Protein AF-A0A498P1T2-F1 (afdb_monomer)

Organism: Labeo rohita (NCBI:txid84645)

InterPro domains:
  IPR007110 Immunoglobulin-like domain [PS50835] (34-98)
  IPR007110 Immunoglobulin-like domain [PS50835] (116-177)
  IPR013783 Immunoglobulin-like fold [G3DSA:2.60.40.10] (21-100)
  IPR013783 Immunoglobulin-like fold [G3DSA:2.60.40.10] (109-180)
  IPR036179 Immunoglobulin-like domain superfamily [SSF48726] (33-168)

Nearest PDB structures (foldseek):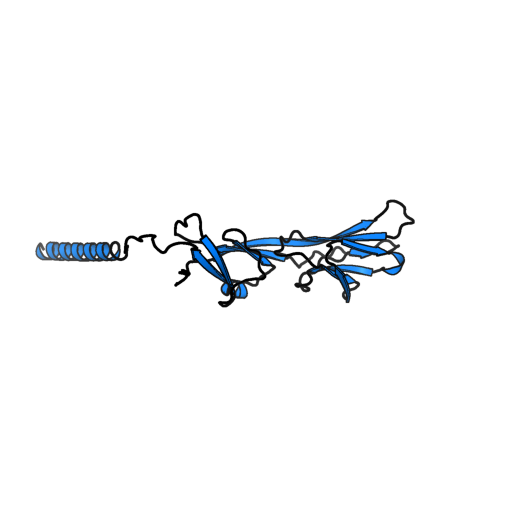
  4x4m-assembly1_E  TM=3.329E-01  e=2.232E-04  Homo sapiens
  1ccz-assembly1_A  TM=5.331E-01  e=2.277E-01  Homo sapiens
  4znc-assembly3_F  TM=2.732E-01  e=3.976E-02  Homo sapiens
  6cmg-assembly1_B  TM=2.830E-01  e=5.307E-01  Homo sapiens
  6sff-assembly1_A-2  TM=2.806E-01  e=6.219E-01  Mus musculus

Secondary structure (DSSP, 8-state):
-----B---PEEEEEEEEEEEEEEEES-S-TT--EEEEEEEE-S--SS---EEEEETTEEEEEESSSEEEEEHHHH-EEEEEEETTBTTSPPPPEEE-SSPP----PPP--EEEEEEEEE--SS---SSEEEEEEETTEEP-SSEEETTEEEEES--HHHHTTEEEEEEE-S-S---------SSHHHHHHHHHHHHHHHHHHHHH--

Solvent-accessible surface area (backbone atoms only — not comparable to full-atom values): 12460 Å² total; per-residue (Å²): 137,80,80,65,66,48,86,51,59,62,74,49,81,46,82,44,85,27,53,44,45,61,44,77,43,68,74,52,90,52,89,83,53,52,44,32,37,38,36,52,45,6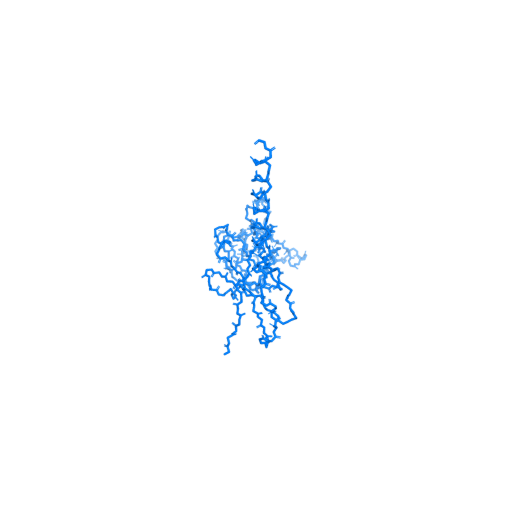3,70,60,89,69,60,60,92,58,43,26,30,35,28,44,73,90,36,89,67,53,76,37,74,48,54,59,47,78,48,42,32,92,84,55,55,44,39,33,31,38,22,41,65,92,39,75,85,54,42,25,41,66,47,75,39,55,91,59,88,69,82,82,73,84,65,80,67,87,48,63,45,33,40,36,37,37,34,58,44,72,96,68,90,75,70,94,54,64,44,66,45,46,24,48,78,85,40,73,63,82,83,58,29,70,56,83,52,31,40,48,43,76,59,72,52,80,74,59,57,73,39,52,49,42,29,44,39,59,70,76,74,89,82,67,82,68,78,87,74,86,90,72,53,67,66,54,51,52,52,53,51,53,53,51,52,52,51,50,52,53,55,57,60,70,74,103

Sequence (208 aa):
MNDGVKHLSSAAVSLTVTDLQLRMNPVSKDPTDERVQLTCNTSCPLASGGHYYWMKNGQRFTYTQSSNMFVLISRNAGSFSCSRYLNLEHRSSSVCVSQSVCWDVTYTSTRVCALVILSCLTTYILNDSHTYIWYKNGRQVTDGFTKVNKLYLDSVSNEELQQYSCAVGVSGDPTVQIPSNPESSTALLITVIILSVLLILTLTGVLW

Structure (mmCIF, N/CA/C/O backbone):
data_AF-A0A498P1T2-F1
#
_entry.id   AF-A0A498P1T2-F1
#
loop_
_atom_site.group_PDB
_atom_site.id
_atom_site.type_symbol
_atom_site.label_atom_id
_atom_site.label_alt_id
_atom_site.label_comp_id
_atom_site.label_asym_id
_atom_site.label_entity_id
_atom_site.label_seq_id
_atom_site.pdbx_PDB_ins_code
_atom_site.Cartn_x
_atom_site.Cartn_y
_atom_site.Cartn_z
_atom_site.occupancy
_atom_site.B_iso_or_equiv
_atom_site.auth_seq_id
_atom_site.auth_comp_id
_atom_site.auth_asym_id
_atom_site.auth_atom_id
_atom_site.pdbx_PDB_model_num
ATOM 1 N N . MET A 1 1 ? -38.514 2.954 19.714 1.00 31.02 1 MET A N 1
ATOM 2 C CA . MET A 1 1 ? -37.483 1.982 19.304 1.00 31.02 1 MET A CA 1
ATOM 3 C C . MET A 1 1 ? -36.160 2.670 19.575 1.00 31.02 1 MET A C 1
ATOM 5 O O . MET A 1 1 ? -35.777 3.537 18.807 1.00 31.02 1 MET A O 1
ATOM 9 N N . ASN A 1 2 ? -35.594 2.452 20.762 1.00 34.31 2 ASN A N 1
ATOM 10 C CA . ASN A 1 2 ? -34.337 3.084 21.155 1.00 34.31 2 ASN A CA 1
ATOM 11 C C . ASN A 1 2 ? -33.252 2.038 20.944 1.00 34.31 2 ASN A C 1
ATOM 13 O O . ASN A 1 2 ? -33.100 1.146 21.778 1.00 34.31 2 ASN A O 1
ATOM 17 N N . ASP A 1 3 ? -32.555 2.120 19.816 1.00 40.59 3 ASP A N 1
ATOM 18 C CA . ASP A 1 3 ? -31.388 1.287 19.549 1.00 40.59 3 ASP A CA 1
ATOM 19 C C . ASP A 1 3 ? -30.314 1.670 20.574 1.00 40.59 3 ASP A C 1
ATOM 21 O O . ASP A 1 3 ? -29.712 2.744 20.519 1.00 40.59 3 ASP A O 1
ATOM 25 N N . GLY A 1 4 ? -30.173 0.838 21.606 1.00 46.06 4 GLY A N 1
ATOM 26 C CA . GLY A 1 4 ? -29.337 1.097 22.771 1.00 46.06 4 GLY A CA 1
ATOM 27 C C . GLY A 1 4 ? -27.856 0.967 22.441 1.00 46.06 4 GLY A C 1
ATOM 28 O O . GLY A 1 4 ? -27.227 -0.026 22.798 1.00 46.06 4 GLY A O 1
ATOM 29 N N . VAL A 1 5 ? -27.287 1.970 21.775 1.00 50.91 5 VAL A N 1
ATOM 30 C CA . VAL A 1 5 ? -25.836 2.090 21.612 1.00 50.91 5 VAL A CA 1
ATOM 31 C C . VAL A 1 5 ? -25.241 2.453 22.971 1.00 50.91 5 VAL A C 1
ATOM 33 O O . VAL A 1 5 ? -25.468 3.546 23.492 1.00 50.91 5 VAL A O 1
ATOM 36 N N . LYS A 1 6 ? -24.483 1.532 23.574 1.00 56.19 6 LYS A N 1
ATOM 37 C CA . LYS A 1 6 ? -23.705 1.819 24.786 1.00 56.19 6 LYS A CA 1
ATOM 38 C C . LYS A 1 6 ? -22.276 2.187 24.390 1.00 56.19 6 LYS A C 1
ATOM 40 O O . LYS A 1 6 ? -21.575 1.405 23.748 1.00 56.19 6 LYS A O 1
ATOM 45 N N . HIS A 1 7 ? -21.841 3.377 24.796 1.00 52.16 7 HIS A N 1
ATOM 46 C CA . HIS A 1 7 ? -20.458 3.824 24.651 1.00 52.16 7 HIS A CA 1
ATOM 47 C C . HIS A 1 7 ? -19.588 3.103 25.683 1.00 52.16 7 HIS A C 1
ATOM 49 O O . HIS A 1 7 ? -19.561 3.459 26.857 1.00 52.16 7 HIS A O 1
ATOM 55 N N . LEU A 1 8 ? -18.901 2.058 25.241 1.00 56.06 8 LEU A N 1
ATOM 56 C CA . LEU A 1 8 ? -17.939 1.299 26.028 1.00 56.06 8 LEU A CA 1
ATOM 57 C C . LEU A 1 8 ? -16.693 1.162 25.168 1.00 56.06 8 LEU A C 1
ATOM 59 O O . LEU A 1 8 ? -16.747 0.413 24.197 1.00 56.06 8 LEU A O 1
ATOM 63 N N . SER A 1 9 ? -15.604 1.866 25.485 1.00 54.09 9 SER A N 1
ATOM 64 C CA . SER A 1 9 ? -14.259 1.380 25.142 1.00 54.09 9 SER A CA 1
ATOM 65 C C . SER A 1 9 ? -13.116 2.308 25.546 1.00 54.09 9 SER A C 1
ATOM 67 O O . SER A 1 9 ? -13.180 3.529 25.411 1.00 54.09 9 SER A O 1
ATOM 69 N N . SER A 1 10 ? -12.014 1.667 25.931 1.00 54.72 10 SER A N 1
ATOM 70 C CA . SER A 1 10 ? -10.657 2.101 25.608 1.00 54.72 10 SER A CA 1
ATOM 71 C C . SER A 1 10 ? -10.189 1.346 24.352 1.00 54.72 10 SER A C 1
ATOM 73 O O . SER A 1 10 ? -10.511 0.167 24.170 1.00 54.72 10 SER A O 1
ATOM 75 N N . ALA A 1 11 ? -9.456 2.014 23.457 1.00 62.69 11 ALA A N 1
ATOM 76 C CA . ALA A 1 11 ? -8.873 1.383 22.274 1.00 62.69 11 ALA A CA 1
ATOM 77 C C . ALA A 1 11 ? -7.433 0.942 22.571 1.00 62.69 11 ALA A C 1
ATOM 79 O O . ALA A 1 11 ? -6.600 1.762 22.959 1.00 62.69 11 ALA A O 1
ATOM 80 N N . ALA A 1 12 ? -7.122 -0.341 22.376 1.00 67.62 12 ALA A N 1
ATOM 81 C CA . ALA A 1 12 ? -5.735 -0.807 22.386 1.00 67.62 12 ALA A CA 1
ATOM 82 C C . ALA A 1 12 ? -5.117 -0.623 20.994 1.00 67.62 12 ALA A C 1
ATOM 84 O O . ALA A 1 12 ? -5.719 -1.023 19.994 1.00 67.62 12 ALA A O 1
ATOM 85 N N . VAL A 1 13 ? -3.919 -0.035 20.942 1.00 68.69 13 VAL A N 1
ATOM 86 C CA . VAL A 1 13 ? -3.196 0.274 19.700 1.00 68.69 13 VAL A CA 1
ATOM 87 C C . VAL A 1 13 ? -2.092 -0.755 19.481 1.00 68.69 13 VAL A C 1
ATOM 89 O O . VAL A 1 13 ? -1.234 -0.945 20.342 1.00 68.69 13 VAL A O 1
ATOM 92 N N . SER A 1 14 ? -2.085 -1.398 18.317 1.00 66.00 14 SER A N 1
ATOM 93 C CA . SER A 1 14 ? -0.956 -2.203 17.845 1.00 66.00 14 SER A CA 1
ATOM 94 C C . SER A 1 14 ? -0.411 -1.611 16.549 1.00 66.00 14 SER A C 1
ATOM 96 O O . SER A 1 14 ? -1.179 -1.279 15.646 1.00 66.00 14 SER A O 1
ATOM 98 N N . LEU A 1 15 ? 0.913 -1.468 16.469 1.00 61.91 15 LEU A N 1
ATOM 99 C CA . LEU A 1 15 ? 1.617 -0.894 15.325 1.00 61.91 15 LEU A CA 1
ATOM 100 C C . LEU A 1 15 ? 2.363 -1.996 14.578 1.00 61.91 15 LEU A C 1
ATOM 102 O O . LEU A 1 15 ? 3.182 -2.702 15.165 1.00 61.91 15 LEU A O 1
ATOM 106 N N . THR A 1 16 ? 2.102 -2.128 13.280 1.00 63.59 16 THR A N 1
ATOM 107 C CA . THR A 1 16 ? 2.871 -3.001 12.385 1.00 63.59 16 THR A CA 1
ATOM 108 C C . THR A 1 16 ? 3.521 -2.161 11.297 1.00 63.59 16 THR A C 1
ATOM 110 O O . THR A 1 16 ? 2.855 -1.462 10.545 1.00 63.59 16 THR A O 1
ATOM 113 N N . VAL A 1 17 ? 4.841 -2.234 11.209 1.00 61.25 17 VAL A N 1
ATOM 114 C CA . VAL A 1 17 ? 5.665 -1.498 10.245 1.00 61.25 17 VAL A CA 1
ATOM 115 C C . VAL A 1 17 ? 5.764 -2.328 8.965 1.00 61.25 17 VAL A C 1
ATOM 117 O O . VAL A 1 17 ? 6.221 -3.468 9.001 1.00 61.25 17 VAL A O 1
ATOM 120 N N . THR A 1 18 ? 5.322 -1.768 7.838 1.00 62.59 18 THR A N 1
ATOM 121 C CA . THR A 1 18 ? 5.355 -2.419 6.517 1.00 62.59 18 THR A CA 1
ATOM 122 C C . THR A 1 18 ? 5.903 -1.465 5.459 1.00 62.59 18 THR A C 1
ATOM 124 O O . THR A 1 18 ? 5.745 -0.254 5.575 1.00 62.59 18 THR A O 1
ATOM 127 N N . ASP A 1 19 ? 6.560 -1.991 4.427 1.00 64.88 19 ASP A N 1
ATOM 128 C CA . ASP A 1 19 ? 7.191 -1.180 3.376 1.00 64.88 19 ASP A CA 1
ATOM 129 C C . ASP A 1 19 ? 6.541 -1.423 2.003 1.00 64.88 19 ASP A C 1
ATOM 131 O O . ASP A 1 19 ? 6.008 -2.511 1.724 1.00 64.88 19 ASP A O 1
ATOM 135 N N . LEU A 1 20 ? 6.584 -0.393 1.153 1.00 73.81 20 LEU A N 1
ATOM 136 C CA . LEU A 1 20 ? 6.112 -0.426 -0.230 1.00 73.81 20 LEU A CA 1
ATOM 137 C C . LEU A 1 20 ? 7.305 -0.661 -1.165 1.00 73.81 20 LEU A C 1
ATOM 139 O O . LEU A 1 20 ? 8.156 0.209 -1.343 1.00 73.81 20 LEU A O 1
ATOM 143 N N . GLN A 1 21 ? 7.348 -1.827 -1.806 1.00 78.88 21 GLN A N 1
ATOM 144 C CA . GLN A 1 21 ? 8.479 -2.250 -2.631 1.00 78.88 21 GLN A CA 1
ATOM 145 C C . GLN A 1 21 ? 8.102 -2.286 -4.108 1.00 78.88 21 GLN A C 1
ATOM 147 O O . GLN A 1 21 ? 7.212 -3.035 -4.514 1.00 78.88 21 GLN A O 1
ATOM 152 N N . LEU A 1 22 ? 8.825 -1.534 -4.935 1.00 84.88 22 LEU A N 1
ATOM 153 C CA . LEU A 1 22 ? 8.694 -1.621 -6.385 1.00 84.88 22 LEU A CA 1
ATOM 154 C C . LEU A 1 22 ? 9.658 -2.670 -6.947 1.00 84.88 22 LEU A C 1
ATOM 156 O O . LEU A 1 22 ? 10.842 -2.683 -6.620 1.00 84.88 22 LEU A O 1
ATOM 160 N N . ARG A 1 23 ? 9.147 -3.542 -7.817 1.00 87.50 23 ARG A N 1
ATOM 161 C CA . ARG A 1 23 ? 9.933 -4.542 -8.549 1.00 87.50 23 ARG A CA 1
ATOM 162 C C . ARG A 1 23 ? 9.763 -4.358 -10.049 1.00 87.50 23 ARG A C 1
ATOM 164 O O . ARG A 1 23 ? 8.695 -3.957 -10.501 1.00 87.50 23 ARG A O 1
ATOM 171 N N . MET A 1 24 ? 10.796 -4.695 -10.810 1.00 88.31 24 MET A N 1
ATOM 172 C CA . MET A 1 24 ? 10.766 -4.725 -12.270 1.00 88.31 24 MET A CA 1
ATOM 173 C C . MET A 1 24 ? 11.145 -6.121 -12.745 1.00 88.31 24 MET A C 1
ATOM 175 O O . MET A 1 24 ? 12.165 -6.653 -12.317 1.00 88.31 24 MET A O 1
ATOM 179 N N . ASN A 1 25 ? 10.339 -6.690 -13.637 1.00 88.94 25 ASN A N 1
ATOM 180 C CA . ASN A 1 25 ? 10.612 -7.976 -14.267 1.00 88.94 25 ASN A CA 1
ATOM 181 C C . ASN A 1 25 ? 10.398 -7.870 -15.784 1.00 88.94 25 ASN A C 1
ATOM 183 O O . ASN A 1 25 ? 9.420 -7.248 -16.209 1.00 88.94 25 ASN A O 1
ATOM 187 N N . PRO A 1 26 ? 11.264 -8.469 -16.615 1.00 88.44 26 PRO A N 1
ATOM 188 C CA . PRO A 1 26 ? 11.005 -8.569 -18.046 1.00 88.44 26 PRO A CA 1
ATOM 189 C C . PRO A 1 26 ? 9.790 -9.471 -18.301 1.00 88.44 26 PRO A C 1
ATOM 191 O O . PRO A 1 26 ? 9.578 -10.456 -17.591 1.00 88.44 26 PRO A O 1
ATOM 194 N N . VAL A 1 27 ? 8.979 -9.130 -19.306 1.00 91.44 27 VAL A N 1
ATOM 195 C CA . VAL A 1 27 ? 7.784 -9.921 -19.663 1.00 91.44 27 VAL A CA 1
ATOM 196 C C . VAL A 1 27 ? 8.167 -11.202 -20.411 1.00 91.44 27 VAL A C 1
ATOM 198 O O 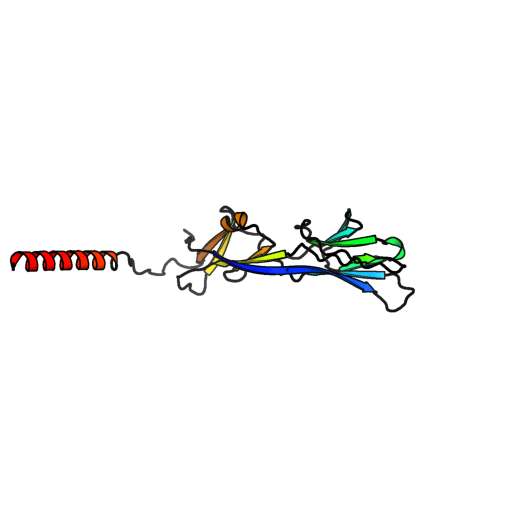. VAL A 1 27 ? 7.502 -12.227 -20.272 1.00 91.44 27 VAL A O 1
ATOM 201 N N . SER A 1 28 ? 9.258 -11.157 -21.176 1.00 89.56 28 SER A N 1
ATOM 202 C CA . SER A 1 28 ? 9.796 -12.279 -21.944 1.00 89.56 28 SER A CA 1
ATOM 203 C C . SER A 1 28 ? 11.284 -12.472 -21.653 1.00 89.56 28 SER A C 1
ATOM 205 O O . SER A 1 28 ? 11.968 -11.556 -21.205 1.00 89.56 28 SER A O 1
ATOM 207 N N . LYS A 1 29 ? 11.797 -13.677 -21.925 1.00 87.25 29 LYS A N 1
ATOM 208 C CA . LYS A 1 29 ? 13.244 -13.955 -21.932 1.00 87.25 29 LYS A CA 1
ATOM 209 C C . LYS A 1 29 ? 13.914 -13.545 -23.246 1.00 87.25 29 LYS A C 1
ATOM 211 O O . LYS A 1 29 ? 15.138 -13.572 -23.326 1.00 87.25 29 LYS A O 1
ATOM 216 N N . ASP A 1 30 ? 13.119 -13.228 -24.266 1.00 86.88 30 ASP A N 1
ATOM 217 C CA . ASP A 1 30 ? 13.610 -12.732 -25.545 1.00 86.88 30 ASP A CA 1
ATOM 218 C C . ASP A 1 30 ? 14.209 -11.328 -25.352 1.00 86.88 30 ASP A C 1
ATOM 220 O O . ASP A 1 30 ? 13.475 -10.416 -24.966 1.00 86.88 30 ASP A O 1
ATOM 224 N N . PRO A 1 31 ? 15.511 -11.126 -25.617 1.00 79.12 31 PRO A N 1
ATOM 225 C CA . PRO A 1 31 ? 16.161 -9.828 -25.451 1.00 79.12 31 PRO A CA 1
ATOM 226 C C . PRO A 1 31 ? 15.633 -8.747 -26.408 1.00 79.12 31 PRO A C 1
ATOM 228 O O . PRO A 1 31 ? 15.921 -7.571 -26.198 1.00 79.12 31 PRO A O 1
ATOM 231 N N . THR A 1 32 ? 14.882 -9.118 -27.451 1.00 84.94 32 THR A N 1
ATOM 232 C CA . THR A 1 32 ? 14.236 -8.166 -28.368 1.00 84.94 32 THR A CA 1
ATOM 233 C C . THR A 1 32 ? 12.902 -7.629 -27.840 1.00 84.94 32 THR A C 1
ATOM 235 O O . THR A 1 32 ? 12.432 -6.595 -28.318 1.00 84.94 32 THR A O 1
ATOM 238 N N . ASP A 1 33 ? 12.293 -8.282 -26.839 1.00 87.06 33 ASP A N 1
ATOM 239 C CA . ASP A 1 33 ? 11.064 -7.795 -26.212 1.00 87.06 33 ASP A CA 1
ATOM 240 C C . ASP A 1 33 ? 11.394 -6.762 -25.133 1.00 87.06 33 ASP A C 1
ATOM 242 O O . ASP A 1 33 ? 11.799 -7.072 -24.014 1.00 87.06 33 ASP A O 1
ATOM 246 N N . GLU A 1 34 ? 11.176 -5.497 -25.469 1.00 90.31 34 GLU A N 1
ATOM 247 C CA . GLU A 1 34 ? 11.429 -4.375 -24.570 1.00 90.31 34 GLU A CA 1
ATOM 248 C C . GLU A 1 34 ? 10.335 -4.164 -23.511 1.00 90.31 34 GLU A C 1
ATOM 250 O O . GLU A 1 34 ? 10.347 -3.147 -22.807 1.00 90.31 34 GLU A O 1
ATOM 255 N N . ARG A 1 35 ? 9.331 -5.045 -23.417 1.00 93.00 35 ARG A N 1
ATOM 256 C CA . ARG A 1 35 ? 8.269 -4.911 -22.414 1.00 93.00 35 ARG A CA 1
ATOM 257 C C . ARG A 1 35 ? 8.760 -5.373 -21.054 1.00 93.00 35 ARG A C 1
ATOM 259 O O . ARG A 1 35 ? 9.144 -6.526 -20.853 1.00 93.00 35 ARG A O 1
ATOM 266 N N . VAL A 1 36 ? 8.634 -4.477 -20.084 1.00 92.31 36 VAL A N 1
ATOM 267 C CA . VAL A 1 36 ? 8.873 -4.780 -18.674 1.00 92.31 36 VAL A CA 1
ATOM 268 C C . VAL A 1 36 ? 7.607 -4.556 -17.868 1.00 92.31 36 VAL A C 1
ATOM 270 O O . VAL A 1 36 ? 6.827 -3.632 -18.122 1.00 92.31 36 VAL A O 1
ATOM 273 N N . GLN A 1 37 ? 7.412 -5.423 -16.885 1.00 93.81 37 GLN A N 1
ATOM 274 C CA . GLN A 1 37 ? 6.375 -5.308 -15.883 1.00 93.81 37 GLN A CA 1
ATOM 275 C C . GLN A 1 37 ? 6.964 -4.665 -14.631 1.00 93.81 37 GLN A C 1
ATOM 277 O O . GLN A 1 37 ? 7.883 -5.195 -14.005 1.00 93.81 37 GLN A O 1
ATOM 282 N N . LEU A 1 38 ? 6.391 -3.534 -14.252 1.00 92.69 38 LEU A N 1
ATOM 283 C CA . LEU A 1 38 ? 6.593 -2.899 -12.964 1.00 92.69 38 LEU A CA 1
ATOM 284 C C . LEU A 1 38 ? 5.516 -3.410 -12.004 1.00 92.69 38 LEU A C 1
ATOM 286 O O . LEU A 1 38 ? 4.326 -3.317 -12.298 1.00 92.69 38 LEU A O 1
ATOM 290 N N . THR A 1 39 ? 5.926 -3.939 -10.856 1.00 90.94 39 THR A N 1
ATOM 291 C CA . THR A 1 39 ? 5.035 -4.467 -9.818 1.00 90.94 39 THR A CA 1
ATOM 292 C C . THR A 1 39 ? 5.229 -3.692 -8.530 1.00 90.94 39 THR A C 1
ATOM 294 O O . THR A 1 39 ? 6.275 -3.782 -7.886 1.00 90.94 39 THR A O 1
ATOM 297 N N . CYS A 1 40 ? 4.195 -2.958 -8.137 1.00 86.50 40 CYS A N 1
ATOM 298 C CA . CYS A 1 40 ? 4.118 -2.289 -6.853 1.00 86.50 40 CYS A CA 1
ATOM 299 C C . CYS A 1 40 ? 3.661 -3.296 -5.793 1.00 86.50 40 CYS A C 1
ATOM 301 O O . CYS A 1 40 ? 2.467 -3.570 -5.656 1.00 86.50 40 CYS A O 1
ATOM 303 N N . ASN A 1 41 ? 4.607 -3.896 -5.075 1.00 79.44 41 ASN A N 1
ATOM 304 C CA . ASN A 1 41 ? 4.287 -4.822 -4.002 1.00 79.44 41 ASN A CA 1
ATOM 305 C C . ASN A 1 41 ? 4.070 -4.055 -2.698 1.00 79.44 41 ASN A C 1
ATOM 307 O O . ASN A 1 41 ? 4.938 -3.306 -2.250 1.00 79.44 41 ASN A O 1
ATOM 311 N N . THR A 1 42 ? 2.924 -4.276 -2.070 1.00 71.25 42 THR A N 1
ATOM 312 C CA . THR A 1 42 ? 2.598 -3.688 -0.778 1.00 71.25 42 THR A CA 1
ATOM 313 C C . THR A 1 42 ? 2.299 -4.802 0.210 1.00 71.25 42 THR A C 1
ATOM 315 O O . THR A 1 42 ? 1.429 -5.637 -0.019 1.00 71.25 42 THR A O 1
ATOM 318 N N . SER A 1 43 ? 3.059 -4.831 1.304 1.00 62.44 43 SER A N 1
ATOM 319 C CA . SER A 1 43 ? 2.740 -5.669 2.466 1.00 62.44 43 SER A CA 1
ATOM 320 C C . SER A 1 43 ? 1.761 -4.974 3.416 1.00 62.44 43 SER A C 1
ATOM 322 O O . SER A 1 43 ? 1.351 -5.566 4.408 1.00 62.44 43 SER A O 1
ATOM 324 N N . CYS A 1 44 ? 1.359 -3.741 3.097 1.00 64.56 44 CYS A N 1
ATOM 325 C CA . CYS A 1 44 ? 0.351 -2.990 3.824 1.00 64.56 44 CYS A CA 1
ATOM 326 C C . CYS A 1 44 ? -1.011 -3.671 3.598 1.00 64.56 44 CYS A C 1
ATOM 328 O O . CYS A 1 44 ? -1.491 -3.716 2.459 1.00 64.56 44 CYS A O 1
ATOM 330 N N . PRO A 1 45 ? -1.649 -4.243 4.629 1.00 55.44 45 PRO A N 1
ATOM 331 C CA . PRO A 1 45 ? -2.963 -4.845 4.471 1.00 55.44 45 PRO A CA 1
ATOM 332 C C . PRO A 1 45 ? -3.997 -3.720 4.418 1.00 55.44 45 PRO A C 1
ATOM 334 O O . PRO A 1 45 ? -4.368 -3.154 5.440 1.00 55.44 45 PRO A O 1
ATOM 337 N N . LEU A 1 46 ? -4.424 -3.362 3.208 1.00 55.66 46 LEU A N 1
ATOM 338 C CA . LEU A 1 46 ? -5.305 -2.218 2.995 1.00 55.66 46 LEU A CA 1
ATOM 339 C C . LEU A 1 46 ? -6.778 -2.586 2.886 1.00 55.66 46 LEU A C 1
ATOM 341 O O . LEU A 1 46 ? -7.169 -3.581 2.277 1.00 55.66 46 LEU A O 1
ATOM 345 N N . ALA A 1 47 ? -7.564 -1.675 3.450 1.00 50.31 47 ALA A N 1
ATOM 346 C CA . ALA A 1 47 ? -8.975 -1.772 3.760 1.00 50.31 47 ALA A CA 1
ATOM 347 C C . ALA A 1 47 ? -9.950 -1.823 2.575 1.00 50.31 47 ALA A C 1
ATOM 349 O O . ALA A 1 47 ? -11.109 -2.190 2.749 1.00 50.31 47 ALA A O 1
ATOM 350 N N . SER A 1 48 ? -9.532 -1.454 1.370 1.00 51.50 48 SER A N 1
ATOM 351 C CA . SER A 1 48 ? -10.423 -1.442 0.211 1.00 51.50 48 SER A CA 1
ATOM 352 C C . SER A 1 48 ? -9.632 -1.424 -1.098 1.00 51.50 48 SER A C 1
ATOM 354 O O . SER A 1 48 ? -8.469 -0.993 -1.147 1.00 51.50 48 SER A O 1
ATOM 356 N N . GLY A 1 49 ? -10.262 -1.973 -2.145 1.00 59.47 49 GLY A N 1
ATOM 357 C CA . GLY A 1 49 ? -9.710 -2.210 -3.483 1.00 59.47 49 GLY A CA 1
ATOM 358 C C . GLY A 1 49 ? -8.770 -1.101 -3.955 1.00 59.47 49 GLY A C 1
ATOM 359 O O . GLY A 1 49 ? -9.127 0.074 -4.003 1.00 59.47 49 GLY A O 1
ATOM 360 N N . GLY A 1 50 ? -7.518 -1.475 -4.220 1.00 66.81 50 GLY A N 1
ATOM 361 C CA . GLY A 1 50 ? -6.425 -0.517 -4.271 1.00 66.81 50 GLY A CA 1
ATOM 362 C C . GLY A 1 50 ? -6.110 0.023 -5.643 1.00 66.81 50 GLY A C 1
ATOM 363 O O . GLY A 1 50 ? -5.495 -0.659 -6.451 1.00 66.81 50 GLY A O 1
ATOM 364 N N . HIS A 1 51 ? -6.440 1.293 -5.853 1.00 78.69 51 HIS A N 1
ATOM 365 C CA . HIS A 1 51 ? -5.859 2.077 -6.929 1.00 78.69 51 HIS A CA 1
ATOM 366 C C . HIS A 1 51 ? -4.410 2.458 -6.587 1.00 78.69 51 HIS A C 1
ATOM 368 O O . HIS A 1 51 ? -4.110 2.944 -5.488 1.00 78.69 51 HIS A O 1
ATOM 374 N N . TYR A 1 52 ? -3.521 2.272 -7.553 1.00 84.06 52 TYR A N 1
ATOM 375 C CA . TYR A 1 52 ? -2.114 2.639 -7.511 1.00 84.06 52 TYR A CA 1
ATOM 376 C C . TYR A 1 52 ? -1.879 3.889 -8.345 1.00 84.06 52 TYR A C 1
ATOM 378 O O . TYR A 1 52 ? -2.497 4.098 -9.390 1.00 84.06 52 TYR A O 1
ATOM 386 N N . TYR A 1 53 ? -0.958 4.711 -7.867 1.00 88.06 53 TYR A N 1
ATOM 387 C CA . TYR A 1 53 ? -0.496 5.909 -8.529 1.00 88.06 53 TYR A CA 1
ATOM 388 C C . TYR A 1 53 ? 0.971 5.749 -8.914 1.00 88.06 53 TYR A C 1
ATOM 390 O O . TYR A 1 53 ? 1.816 5.479 -8.058 1.00 88.06 53 TYR A O 1
ATOM 398 N N . TRP A 1 54 ? 1.274 5.927 -10.194 1.00 91.12 54 TRP A N 1
ATOM 399 C CA . TRP A 1 54 ? 2.603 5.743 -10.762 1.00 91.12 54 TRP A CA 1
ATOM 400 C C . TRP A 1 54 ? 3.260 7.083 -11.048 1.00 91.12 54 TRP A C 1
ATOM 402 O O . TRP A 1 54 ? 2.649 8.000 -11.604 1.00 91.12 54 TRP A O 1
ATOM 412 N N . MET A 1 55 ? 4.535 7.171 -10.695 1.00 90.19 55 MET A N 1
ATOM 413 C CA . MET A 1 55 ? 5.371 8.346 -10.867 1.00 90.19 55 MET A CA 1
ATOM 414 C C . MET A 1 55 ? 6.558 7.997 -11.760 1.00 90.19 55 MET A C 1
ATOM 416 O O . MET A 1 55 ? 7.176 6.950 -11.578 1.00 90.19 55 MET A O 1
ATOM 420 N N . LYS A 1 56 ? 6.913 8.897 -12.675 1.00 92.56 56 LYS A N 1
ATOM 421 C CA . LYS A 1 56 ? 8.111 8.825 -13.513 1.00 92.56 56 LYS A CA 1
ATOM 422 C C . LYS A 1 56 ? 8.938 10.089 -13.299 1.00 92.56 56 LYS A C 1
ATOM 424 O O . LYS A 1 56 ? 8.419 11.189 -13.455 1.00 92.56 56 LYS A O 1
ATOM 429 N N . ASN A 1 57 ? 10.212 9.947 -12.943 1.00 90.50 57 ASN A N 1
ATOM 430 C CA . ASN A 1 57 ? 11.146 11.053 -12.692 1.00 90.50 57 ASN A CA 1
ATOM 431 C C . ASN A 1 57 ? 10.588 12.093 -11.701 1.00 90.50 57 ASN A C 1
ATOM 433 O O . ASN A 1 57 ? 10.712 13.298 -11.898 1.00 90.50 57 ASN A O 1
ATOM 437 N N . GLY A 1 58 ? 9.900 11.621 -10.657 1.00 85.19 58 GLY A N 1
ATOM 438 C CA . GLY A 1 58 ? 9.257 12.487 -9.666 1.00 85.19 58 GLY A CA 1
ATOM 439 C C . GLY A 1 58 ? 7.976 13.183 -10.139 1.00 85.19 58 GLY A C 1
ATOM 440 O O . GLY A 1 58 ? 7.372 13.904 -9.349 1.00 85.19 58 GLY A O 1
ATOM 441 N N . GLN A 1 59 ? 7.518 12.937 -11.368 1.00 89.00 59 GLN A N 1
ATOM 442 C CA . GLN A 1 59 ? 6.277 13.478 -11.919 1.00 89.00 59 GLN A CA 1
ATOM 443 C C . GLN A 1 59 ? 5.191 12.414 -12.055 1.00 89.00 59 GLN A C 1
ATOM 445 O O . GLN A 1 59 ? 5.459 11.218 -12.138 1.00 89.00 59 GLN A O 1
ATOM 450 N N . ARG A 1 60 ? 3.946 12.881 -12.095 1.00 89.31 60 ARG A N 1
ATOM 451 C CA . ARG A 1 60 ? 2.743 12.075 -12.284 1.00 89.31 60 ARG A CA 1
ATOM 452 C C . ARG A 1 60 ? 2.765 11.362 -13.634 1.00 89.31 60 ARG A C 1
ATOM 454 O O . ARG A 1 60 ? 2.870 12.025 -14.660 1.00 89.31 60 ARG A O 1
ATOM 461 N N . PHE A 1 61 ? 2.656 10.034 -13.627 1.00 91.88 61 PHE A N 1
ATOM 462 C CA . PHE A 1 61 ? 2.677 9.229 -14.849 1.00 91.88 61 PHE A CA 1
ATOM 463 C C . PHE A 1 61 ? 1.307 8.637 -15.184 1.00 91.88 61 PHE A C 1
ATOM 465 O O . PHE A 1 61 ? 0.775 8.920 -16.253 1.00 91.88 61 PHE A O 1
ATOM 472 N N . THR A 1 62 ? 0.716 7.838 -14.290 1.00 91.44 62 THR A N 1
ATOM 473 C CA . THR A 1 62 ? -0.625 7.263 -14.501 1.00 91.44 62 THR A CA 1
ATOM 474 C C . THR A 1 62 ? -1.252 6.761 -13.196 1.00 91.44 62 THR A C 1
ATOM 476 O O . THR A 1 62 ? -0.586 6.717 -12.161 1.00 91.44 62 THR A O 1
ATOM 479 N N . TYR A 1 63 ? -2.521 6.354 -13.244 1.00 87.56 63 TYR A N 1
ATOM 480 C CA . TYR A 1 63 ? -3.215 5.656 -12.164 1.00 87.56 63 TYR A CA 1
ATOM 481 C C . TYR A 1 63 ? -3.814 4.338 -12.676 1.00 87.56 63 TYR A C 1
ATOM 483 O O . TYR A 1 63 ? -4.304 4.262 -13.803 1.00 87.56 63 TYR A O 1
ATOM 491 N N . THR A 1 64 ? -3.769 3.285 -11.861 1.00 86.19 64 THR A N 1
ATOM 492 C CA . THR A 1 64 ? -4.205 1.932 -12.245 1.00 86.19 64 THR A CA 1
ATOM 493 C C . THR A 1 64 ? -4.953 1.260 -11.101 1.00 86.19 64 THR A C 1
ATOM 495 O O . THR A 1 64 ? -4.665 1.509 -9.939 1.00 86.19 64 THR A O 1
ATOM 498 N N . GLN A 1 65 ? -5.903 0.373 -11.402 1.00 84.69 65 GLN A N 1
ATOM 499 C CA . GLN A 1 65 ? -6.488 -0.526 -10.388 1.00 84.69 65 GLN A CA 1
ATOM 500 C C . GLN A 1 65 ? -5.618 -1.763 -10.125 1.00 84.69 65 GLN A C 1
ATOM 502 O O . GLN A 1 65 ? -5.808 -2.472 -9.144 1.00 84.69 65 GLN A O 1
ATOM 507 N N . SER A 1 66 ? -4.656 -2.029 -11.011 1.00 85.38 66 SER A N 1
ATOM 508 C CA . SER A 1 66 ? -3.685 -3.103 -10.846 1.00 85.38 66 SER A CA 1
ATOM 509 C C . SER A 1 66 ? -2.437 -2.591 -10.137 1.00 85.38 66 SER A C 1
ATOM 511 O O . SER A 1 66 ? -1.971 -1.487 -10.425 1.00 85.38 66 SER A O 1
ATOM 513 N N . SER A 1 67 ? -1.858 -3.426 -9.274 1.00 85.94 67 SER A N 1
ATOM 514 C CA . SER A 1 67 ? -0.506 -3.238 -8.734 1.00 85.94 67 SER A CA 1
ATOM 515 C C . SER A 1 67 ? 0.582 -3.414 -9.794 1.00 85.94 67 SER A C 1
ATOM 517 O O . SER A 1 67 ? 1.746 -3.112 -9.535 1.00 85.94 67 SER A O 1
ATOM 519 N N . ASN A 1 68 ? 0.214 -3.898 -10.981 1.00 90.12 68 ASN A N 1
ATOM 520 C CA . ASN A 1 68 ? 1.110 -4.097 -12.103 1.00 90.12 68 ASN A CA 1
ATOM 521 C C . ASN A 1 68 ? 0.899 -3.024 -13.172 1.00 90.12 68 ASN A C 1
ATOM 523 O O . ASN A 1 68 ? -0.229 -2.634 -13.480 1.00 90.12 68 ASN A O 1
ATOM 527 N N . MET A 1 69 ? 2.000 -2.604 -13.782 1.00 91.56 69 MET A N 1
ATOM 528 C CA . MET A 1 69 ? 2.025 -1.730 -14.944 1.00 91.56 69 MET A CA 1
ATOM 529 C C . MET A 1 69 ? 3.031 -2.257 -15.966 1.00 91.56 69 MET A C 1
ATOM 531 O O . MET A 1 69 ? 4.089 -2.753 -15.596 1.00 91.56 69 MET A O 1
ATOM 535 N N . PHE A 1 70 ? 2.725 -2.103 -17.252 1.00 94.00 70 PHE A N 1
ATOM 536 C CA . PHE A 1 70 ? 3.642 -2.437 -18.337 1.00 94.00 70 PHE A CA 1
ATOM 537 C C . PHE A 1 70 ? 4.169 -1.170 -18.995 1.00 94.00 70 PHE A C 1
ATOM 539 O O . PHE A 1 70 ? 3.407 -0.238 -19.266 1.00 94.00 70 PHE A O 1
ATOM 546 N N . VAL A 1 71 ? 5.469 -1.148 -19.266 1.00 94.31 71 VAL A N 1
ATOM 547 C CA . VAL A 1 71 ? 6.130 -0.065 -19.999 1.00 94.31 71 VAL A CA 1
ATOM 548 C C . VAL A 1 71 ? 7.097 -0.644 -21.026 1.00 94.31 71 VAL A C 1
ATOM 550 O O . VAL A 1 71 ? 7.519 -1.796 -20.919 1.00 94.31 71 VAL A O 1
ATOM 553 N N . LEU A 1 72 ? 7.432 0.159 -22.034 1.00 93.94 72 LEU A N 1
ATOM 554 C CA . LEU A 1 72 ? 8.428 -0.187 -23.044 1.00 93.94 72 LEU A CA 1
ATOM 555 C C . LEU A 1 72 ? 9.727 0.537 -22.738 1.00 93.94 72 LEU A C 1
ATOM 557 O O . LEU A 1 72 ? 9.720 1.763 -22.621 1.00 93.94 72 LEU A O 1
ATOM 561 N N . ILE A 1 73 ? 10.836 -0.194 -22.652 1.00 89.62 73 ILE A N 1
ATOM 562 C CA . ILE A 1 73 ? 12.128 0.387 -22.267 1.00 89.62 73 ILE A CA 1
ATOM 563 C C . ILE A 1 73 ? 12.509 1.566 -23.186 1.00 89.62 73 ILE A C 1
ATOM 565 O O . ILE A 1 73 ? 12.822 2.646 -22.679 1.00 89.62 73 ILE A O 1
ATOM 569 N N . SER A 1 74 ? 12.394 1.413 -24.512 1.00 89.69 74 SER A N 1
ATOM 570 C CA . SER A 1 74 ? 12.745 2.459 -25.494 1.00 89.69 74 SER A CA 1
ATOM 571 C C . SER A 1 74 ? 11.959 3.763 -25.338 1.00 89.69 74 SER A C 1
ATOM 573 O O . SER A 1 74 ? 12.498 4.847 -25.549 1.00 89.69 74 SER A O 1
ATOM 575 N N . ARG A 1 75 ? 10.678 3.682 -24.961 1.00 90.81 75 ARG A N 1
ATOM 576 C CA . ARG A 1 75 ? 9.786 4.852 -24.849 1.00 90.81 75 ARG A CA 1
ATOM 577 C C . ARG A 1 75 ? 9.732 5.429 -23.446 1.00 90.81 75 ARG A C 1
ATOM 579 O O . ARG A 1 75 ? 9.436 6.609 -23.257 1.00 90.81 75 ARG A O 1
ATOM 586 N N . ASN A 1 76 ? 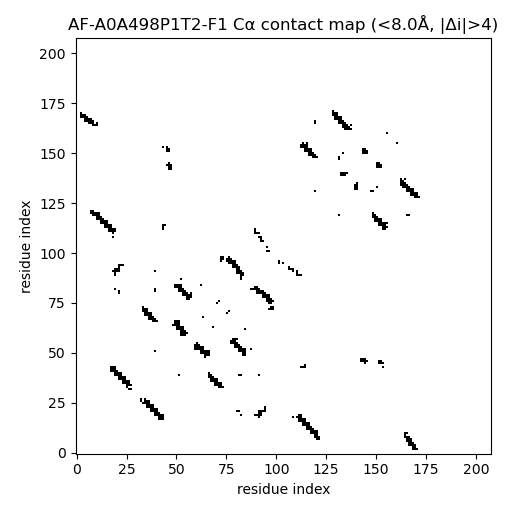9.955 4.591 -22.445 1.00 91.88 76 ASN A N 1
ATOM 587 C CA . ASN A 1 76 ? 9.647 4.917 -21.066 1.00 91.88 76 ASN A CA 1
ATOM 588 C C . ASN A 1 76 ? 10.885 5.054 -20.187 1.00 91.88 76 ASN A C 1
ATOM 590 O O . ASN A 1 76 ? 10.702 5.162 -18.982 1.00 91.88 76 ASN A O 1
ATOM 594 N N . ALA A 1 77 ? 12.087 5.172 -20.756 1.00 90.25 77 ALA A N 1
ATOM 595 C CA . ALA A 1 77 ? 13.318 5.354 -19.993 1.00 90.25 77 ALA A CA 1
ATOM 596 C C . ALA A 1 77 ? 13.190 6.416 -18.880 1.00 90.25 77 ALA A C 1
ATOM 598 O O . ALA A 1 77 ? 12.653 7.514 -19.104 1.00 90.25 77 ALA A O 1
ATOM 599 N N . GLY A 1 78 ? 13.631 6.067 -17.671 1.00 89.81 78 GLY A N 1
ATOM 600 C CA . GLY A 1 78 ? 13.534 6.914 -16.483 1.00 89.81 78 GLY A CA 1
ATOM 601 C C . GLY A 1 78 ? 13.392 6.140 -15.173 1.00 89.81 78 GLY A C 1
ATOM 602 O O . GLY A 1 78 ? 13.408 4.913 -15.140 1.00 89.81 78 GLY A O 1
ATOM 603 N N . SER A 1 79 ? 13.248 6.888 -14.083 1.00 91.44 79 SER A N 1
ATOM 604 C CA . SER A 1 79 ? 13.077 6.375 -12.724 1.00 91.44 79 SER A CA 1
ATOM 605 C C . SER A 1 79 ? 11.595 6.304 -12.360 1.00 91.44 79 SER A C 1
ATOM 607 O O . SER A 1 79 ? 10.893 7.316 -12.404 1.00 91.44 79 SER A O 1
ATOM 609 N N . PHE A 1 80 ? 11.108 5.117 -12.007 1.00 91.56 80 PHE A N 1
ATOM 610 C CA . PHE A 1 80 ? 9.714 4.866 -11.655 1.00 91.56 80 PHE A CA 1
ATOM 611 C C . PHE A 1 80 ? 9.556 4.647 -10.165 1.00 91.56 80 PHE A C 1
ATOM 613 O O . PHE A 1 80 ? 10.357 3.955 -9.560 1.00 91.56 80 PHE A O 1
ATOM 620 N N . SER A 1 81 ? 8.493 5.186 -9.579 1.00 89.44 81 SER A N 1
ATOM 621 C CA . SER A 1 81 ? 8.037 4.842 -8.227 1.00 89.44 81 SER A CA 1
ATOM 622 C C . SER A 1 81 ? 6.521 4.694 -8.236 1.00 89.44 81 SER A C 1
ATOM 624 O O . SER A 1 81 ? 5.841 5.216 -9.125 1.00 89.44 81 SER A O 1
ATOM 626 N N . CYS A 1 82 ? 5.982 3.979 -7.260 1.00 87.75 82 CYS A N 1
ATOM 627 C CA . CYS A 1 82 ? 4.545 3.836 -7.081 1.00 87.75 82 CYS A CA 1
ATOM 628 C C . CYS A 1 82 ? 4.128 4.318 -5.691 1.00 87.75 82 CYS A C 1
ATOM 630 O O . CYS A 1 82 ? 4.921 4.360 -4.759 1.00 87.75 82 CYS A O 1
ATOM 632 N N . SER A 1 83 ? 2.870 4.702 -5.551 1.00 80.75 83 SER A N 1
ATOM 633 C CA . SER A 1 83 ? 2.211 4.988 -4.273 1.00 80.75 83 SER A CA 1
ATOM 634 C C . SER A 1 83 ? 0.768 4.532 -4.366 1.00 80.75 83 SER A C 1
ATOM 636 O O . SER A 1 83 ? 0.288 4.174 -5.445 1.00 80.75 83 SER A O 1
ATOM 638 N N . ARG A 1 84 ? 0.044 4.555 -3.253 1.00 78.44 84 ARG A N 1
ATOM 639 C CA . ARG A 1 84 ? -1.406 4.384 -3.314 1.00 78.44 84 ARG A CA 1
ATOM 640 C C . ARG A 1 84 ? -2.091 5.695 -3.649 1.00 78.44 84 ARG A C 1
ATOM 642 O O . ARG A 1 84 ? -1.642 6.759 -3.240 1.00 78.44 84 ARG A O 1
ATOM 649 N N . TYR A 1 85 ? -3.205 5.597 -4.372 1.00 67.69 85 TYR A N 1
ATOM 650 C CA . TYR A 1 85 ? -3.960 6.746 -4.881 1.00 67.69 85 TYR A CA 1
ATOM 651 C C . TYR A 1 85 ? -4.317 7.787 -3.806 1.00 67.69 85 TYR A C 1
ATOM 653 O O . TYR A 1 85 ? -4.263 8.982 -4.072 1.00 67.69 85 TYR A O 1
ATOM 661 N N . LEU A 1 86 ? -4.626 7.339 -2.586 1.00 60.75 86 LEU A N 1
ATOM 662 C CA . LEU A 1 86 ? -4.988 8.215 -1.466 1.00 60.75 86 LEU A CA 1
ATOM 663 C C . LEU A 1 86 ? -3.795 8.697 -0.635 1.00 60.75 86 LEU A C 1
ATOM 665 O O . LEU A 1 86 ? -3.959 9.577 0.201 1.00 60.75 86 LEU A O 1
ATOM 669 N N . ASN A 1 87 ? -2.602 8.141 -0.846 1.00 62.69 87 ASN A N 1
ATOM 670 C CA . ASN A 1 87 ? -1.449 8.416 -0.002 1.00 62.69 87 ASN A CA 1
ATOM 671 C C . ASN A 1 87 ? -0.181 8.609 -0.844 1.00 62.69 87 ASN A C 1
ATOM 673 O O . ASN A 1 87 ? 0.681 7.735 -0.944 1.00 62.69 87 ASN A O 1
ATOM 677 N N . LEU A 1 88 ? -0.090 9.790 -1.464 1.00 59.53 88 LEU A N 1
ATOM 678 C CA . LEU A 1 88 ? 1.034 10.206 -2.312 1.00 59.53 88 LEU A CA 1
ATOM 679 C C . LEU A 1 88 ? 2.318 10.502 -1.517 1.00 59.53 88 LEU A C 1
ATOM 681 O O . LEU A 1 88 ? 3.393 10.620 -2.109 1.00 59.53 88 LEU A O 1
ATOM 685 N N . GLU A 1 89 ? 2.225 10.630 -0.192 1.00 61.81 89 GLU A N 1
ATOM 686 C CA . GLU A 1 89 ? 3.391 10.833 0.669 1.00 61.81 89 GLU A CA 1
ATOM 687 C C . GLU A 1 89 ? 4.182 9.537 0.869 1.00 61.81 89 GLU A C 1
ATOM 689 O O . GLU A 1 89 ? 5.405 9.583 0.989 1.00 61.81 89 GLU A O 1
ATOM 694 N N . HIS A 1 90 ? 3.535 8.375 0.808 1.00 69.94 90 HIS A N 1
ATOM 695 C CA . HIS A 1 90 ? 4.175 7.075 1.019 1.00 69.94 90 HIS A CA 1
ATOM 696 C C . HIS A 1 90 ? 4.462 6.390 -0.324 1.00 69.94 90 HIS A C 1
ATOM 698 O O . HIS A 1 90 ? 3.796 5.441 -0.739 1.00 69.94 90 HIS A O 1
ATOM 704 N N . ARG A 1 91 ? 5.449 6.939 -1.044 1.00 76.44 91 ARG A N 1
ATOM 705 C CA . ARG A 1 91 ? 5.969 6.374 -2.299 1.00 76.44 91 ARG A CA 1
ATOM 706 C C . ARG A 1 91 ? 6.983 5.269 -2.027 1.00 76.44 91 ARG A C 1
ATOM 708 O O . ARG A 1 91 ? 7.781 5.382 -1.102 1.00 76.44 91 ARG A O 1
ATOM 715 N N . SER A 1 92 ? 6.981 4.258 -2.888 1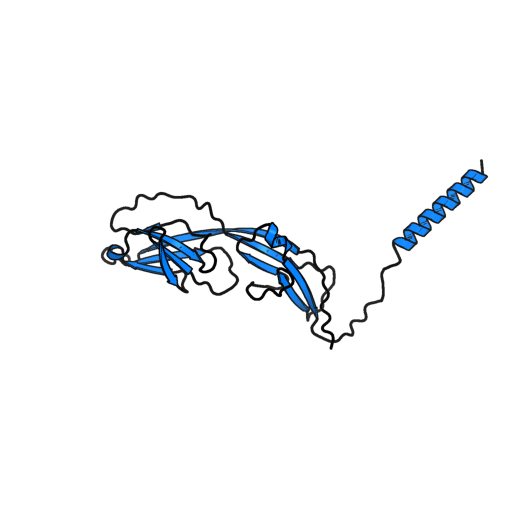.00 81.19 92 SER A N 1
ATOM 716 C CA . SER A 1 92 ? 7.997 3.215 -2.929 1.00 81.19 92 SER A CA 1
ATOM 717 C C . SER A 1 92 ? 9.368 3.813 -3.230 1.00 81.19 92 SER A C 1
ATOM 719 O O . SER A 1 92 ? 9.479 4.903 -3.807 1.00 81.19 92 SER A O 1
ATOM 721 N N . SER A 1 93 ? 10.414 3.033 -2.967 1.00 81.25 93 SER A N 1
ATOM 722 C CA . SER A 1 93 ? 11.703 3.259 -3.618 1.00 81.25 93 SER A CA 1
ATOM 723 C C . SER A 1 93 ? 11.544 3.261 -5.144 1.00 81.25 93 SER A C 1
ATOM 725 O O . SER A 1 93 ? 10.593 2.693 -5.702 1.00 81.25 93 SER A O 1
ATOM 727 N N . SER A 1 94 ? 12.451 3.959 -5.824 1.00 86.69 94 SER A N 1
ATOM 728 C CA . SER A 1 94 ? 12.393 4.087 -7.271 1.00 86.69 94 SER A CA 1
ATOM 729 C C . SER A 1 94 ? 13.216 3.024 -7.990 1.00 86.69 94 SER A C 1
ATOM 731 O O . SER A 1 94 ? 14.333 2.745 -7.570 1.00 86.69 94 SER A O 1
ATOM 733 N N . VAL A 1 95 ? 12.714 2.513 -9.113 1.00 88.69 95 VAL A N 1
ATOM 734 C CA . VAL A 1 95 ? 13.422 1.582 -10.000 1.00 88.69 95 VAL A CA 1
ATOM 735 C C . VAL A 1 95 ? 13.701 2.254 -11.340 1.00 88.69 95 VAL A C 1
ATOM 737 O O . VAL A 1 95 ? 12.834 2.912 -11.914 1.00 88.69 95 VAL A O 1
ATOM 740 N N . CYS A 1 96 ? 14.918 2.086 -11.845 1.00 89.00 96 CYS A N 1
ATOM 741 C CA . CYS A 1 96 ? 15.334 2.602 -13.143 1.00 89.00 96 CYS A CA 1
ATOM 742 C C . CYS A 1 96 ? 14.906 1.668 -14.286 1.00 89.00 96 CYS A C 1
ATOM 744 O O . CYS A 1 96 ? 15.077 0.453 -14.208 1.00 89.00 96 CYS A O 1
ATOM 746 N N . VAL A 1 97 ? 14.377 2.258 -15.360 1.00 89.75 97 VAL A N 1
ATOM 747 C CA . VAL A 1 97 ? 14.063 1.605 -16.637 1.00 89.75 97 VAL A CA 1
ATOM 748 C C . VAL A 1 97 ? 14.967 2.222 -17.705 1.00 89.75 97 VAL A C 1
ATOM 750 O O . VAL A 1 97 ? 14.879 3.425 -17.955 1.00 89.75 97 VAL A O 1
ATOM 753 N N . SER A 1 98 ? 15.839 1.425 -18.325 1.00 85.69 98 SER A N 1
ATOM 754 C CA . SER A 1 98 ? 16.748 1.853 -19.401 1.00 85.69 98 SER A CA 1
ATOM 755 C C . SER A 1 98 ? 17.209 0.659 -20.249 1.00 85.69 98 SER A C 1
ATOM 757 O O . SER A 1 98 ? 17.193 -0.472 -19.767 1.00 85.69 98 SER A O 1
ATOM 759 N N . GLN A 1 99 ? 17.609 0.907 -21.505 1.00 77.12 99 GLN A N 1
ATOM 760 C CA . GLN A 1 99 ? 18.283 -0.094 -22.356 1.00 77.12 99 GLN A CA 1
ATOM 761 C C . GLN A 1 99 ? 19.743 -0.307 -21.924 1.00 77.12 99 GLN A C 1
ATOM 763 O O . GLN A 1 99 ? 20.312 -1.374 -22.138 1.00 77.12 99 GLN A O 1
ATOM 768 N N . SER A 1 100 ? 20.362 0.715 -21.329 1.00 78.88 100 SER A N 1
ATOM 769 C CA . SER A 1 100 ? 21.698 0.642 -20.740 1.00 78.88 100 SER A CA 1
ATOM 770 C C . SER A 1 100 ? 21.645 0.178 -19.283 1.00 78.88 100 SER A C 1
ATOM 772 O O . SER A 1 100 ? 20.595 0.218 -18.641 1.00 78.88 100 SER A O 1
ATOM 774 N N . VAL A 1 101 ? 22.797 -0.230 -18.740 1.00 72.94 101 VAL A N 1
ATOM 775 C CA . VAL A 1 101 ? 22.927 -0.581 -17.320 1.00 72.94 101 VAL A CA 1
ATOM 776 C C . VAL A 1 101 ? 22.514 0.615 -16.461 1.00 72.94 101 VAL A C 1
ATOM 778 O O . VAL A 1 101 ? 23.113 1.688 -16.535 1.00 72.94 101 VAL A O 1
ATOM 781 N N . CYS A 1 102 ? 21.486 0.421 -15.638 1.00 72.12 102 CYS A N 1
ATOM 782 C CA . CYS A 1 102 ? 21.143 1.365 -14.589 1.00 72.12 102 CYS A CA 1
ATOM 783 C C . CYS A 1 102 ? 22.214 1.278 -13.500 1.00 72.12 102 CYS A C 1
ATOM 785 O O . CYS A 1 102 ? 22.438 0.211 -12.930 1.00 72.12 102 CYS A O 1
ATOM 787 N N . TRP A 1 103 ? 22.863 2.399 -13.195 1.00 66.00 103 TRP A N 1
ATOM 788 C CA . TRP A 1 103 ? 23.620 2.520 -11.955 1.00 66.00 103 TRP A CA 1
ATOM 789 C C . TRP A 1 103 ? 22.606 2.480 -10.817 1.00 66.00 103 TRP A C 1
ATOM 791 O O . TRP A 1 103 ? 21.836 3.427 -10.643 1.00 66.00 103 TRP A O 1
ATOM 801 N N . ASP A 1 104 ? 22.527 1.347 -10.120 1.00 51.03 104 ASP A N 1
ATOM 802 C CA . ASP A 1 104 ? 21.594 1.206 -9.011 1.00 51.03 104 ASP A CA 1
ATOM 803 C C . ASP A 1 104 ? 22.070 2.091 -7.861 1.00 51.03 104 ASP A C 1
ATOM 805 O O . ASP A 1 104 ? 23.113 1.854 -7.253 1.00 51.03 104 ASP A O 1
ATOM 809 N N . VAL A 1 105 ? 21.312 3.148 -7.588 1.00 50.50 105 VAL A N 1
ATOM 810 C CA . VAL A 1 105 ? 21.436 3.886 -6.339 1.00 50.50 105 VAL A CA 1
ATOM 811 C C . VAL A 1 105 ? 20.341 3.340 -5.446 1.00 50.50 105 VAL A C 1
ATOM 813 O O . VAL A 1 105 ? 19.184 3.759 -5.526 1.00 50.50 105 VAL A O 1
ATOM 816 N N . THR A 1 106 ? 20.699 2.366 -4.616 1.00 48.91 106 THR A N 1
ATOM 817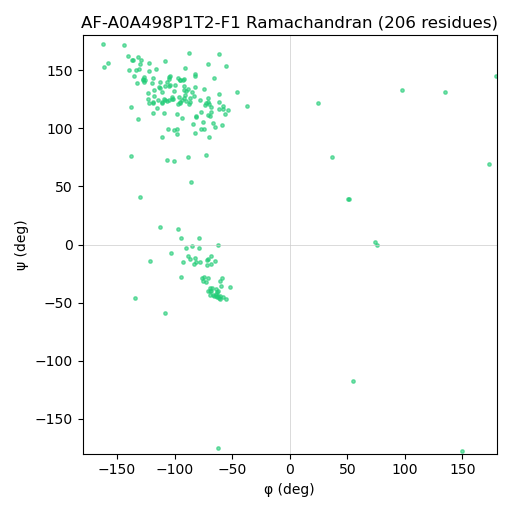 C CA . THR A 1 106 ? 19.776 1.807 -3.636 1.00 48.91 106 THR A CA 1
ATOM 818 C C . THR A 1 106 ? 19.523 2.861 -2.557 1.00 48.91 106 THR A C 1
ATOM 820 O O . THR A 1 106 ? 20.266 2.987 -1.585 1.00 48.91 106 THR A O 1
ATOM 823 N N . TYR A 1 107 ? 18.475 3.662 -2.723 1.00 52.94 107 TYR A N 1
ATOM 824 C CA . TYR A 1 107 ? 17.958 4.478 -1.631 1.00 52.94 107 TYR A CA 1
ATOM 825 C C . TYR A 1 107 ? 17.221 3.555 -0.663 1.00 52.94 107 TYR A C 1
ATOM 827 O O . TYR A 1 107 ? 16.243 2.904 -1.040 1.00 52.94 107 TYR A O 1
ATOM 835 N N . THR A 1 108 ? 17.659 3.503 0.593 1.00 48.12 108 THR A N 1
ATOM 836 C CA . THR A 1 108 ? 16.832 2.948 1.663 1.00 48.12 108 THR A CA 1
ATOM 837 C C . THR A 1 108 ? 15.571 3.801 1.761 1.00 48.12 108 THR A C 1
ATOM 839 O O . THR A 1 108 ? 15.637 5.006 2.012 1.00 48.12 108 THR A O 1
ATOM 842 N N . SER A 1 109 ? 14.410 3.196 1.500 1.00 53.97 109 SER A N 1
ATOM 843 C CA . SER A 1 109 ? 13.131 3.871 1.707 1.00 53.97 109 SER A CA 1
ATOM 844 C C . SER A 1 109 ? 13.059 4.297 3.171 1.00 53.97 109 SER A C 1
ATOM 846 O O . SER A 1 109 ? 13.075 3.462 4.071 1.00 53.97 109 SER A O 1
ATOM 848 N N . THR A 1 110 ? 12.996 5.602 3.431 1.00 53.06 110 THR A N 1
ATOM 849 C CA . THR A 1 110 ? 12.709 6.127 4.774 1.00 53.06 110 THR A CA 1
ATOM 850 C C . THR A 1 110 ? 11.218 6.071 5.096 1.00 53.06 110 THR A C 1
ATOM 852 O O . THR A 1 110 ? 10.808 6.458 6.189 1.00 53.06 110 THR A O 1
ATOM 855 N N . ARG A 1 111 ? 10.387 5.631 4.142 1.00 56.44 111 ARG A N 1
ATOM 856 C CA . ARG A 1 111 ? 8.933 5.765 4.196 1.00 56.44 111 ARG A CA 1
ATOM 857 C C . ARG A 1 111 ? 8.294 4.403 4.382 1.00 56.44 111 ARG A C 1
ATOM 859 O O . ARG A 1 111 ? 8.007 3.688 3.432 1.00 56.44 111 ARG A O 1
ATOM 866 N N . VAL A 1 112 ? 8.075 4.087 5.647 1.00 57.94 112 VAL A N 1
ATOM 867 C CA . VAL A 1 112 ? 7.333 2.920 6.103 1.00 57.94 112 VAL A CA 1
ATOM 868 C C . VAL A 1 112 ? 5.855 3.290 6.190 1.00 57.94 112 VAL A C 1
ATOM 870 O O . VAL A 1 112 ? 5.507 4.303 6.791 1.00 57.94 112 VAL A O 1
ATOM 873 N N . CYS A 1 113 ? 4.970 2.444 5.675 1.00 63.06 113 CYS A N 1
ATOM 874 C CA . CYS A 1 113 ? 3.565 2.479 6.060 1.00 63.06 113 CYS A CA 1
ATOM 875 C C . CYS A 1 113 ? 3.404 1.732 7.392 1.00 63.06 113 CYS A C 1
ATOM 877 O O . CYS A 1 113 ? 3.548 0.505 7.458 1.00 63.06 113 CYS A O 1
ATOM 879 N N . ALA A 1 114 ? 3.108 2.455 8.469 1.00 64.12 114 ALA A N 1
ATOM 880 C CA . ALA A 1 114 ? 2.703 1.832 9.722 1.00 64.12 114 ALA A CA 1
ATOM 881 C C . ALA A 1 114 ? 1.214 1.475 9.633 1.00 64.12 114 ALA A C 1
ATOM 883 O O . ALA A 1 114 ? 0.361 2.360 9.622 1.00 64.12 114 ALA A O 1
ATOM 884 N N . LEU A 1 115 ? 0.887 0.189 9.552 1.00 70.69 115 LEU A N 1
ATOM 885 C CA . LEU A 1 115 ? -0.473 -0.270 9.785 1.00 70.69 115 LEU A CA 1
ATOM 886 C C . LEU A 1 115 ? -0.772 -0.111 11.273 1.00 70.69 115 LEU A C 1
ATOM 888 O O . LEU A 1 115 ? -0.109 -0.723 12.119 1.00 70.69 115 LEU A O 1
ATOM 892 N N . VAL A 1 116 ? -1.794 0.677 11.581 1.00 74.69 116 VAL A N 1
ATOM 893 C CA . VAL A 1 116 ? -2.296 0.820 12.941 1.00 74.69 116 VAL A CA 1
ATOM 894 C C . VAL A 1 116 ? -3.556 -0.013 13.088 1.00 74.69 116 VAL A C 1
ATOM 896 O O . VAL A 1 116 ? -4.511 0.138 12.327 1.00 74.69 116 VAL A O 1
ATOM 899 N N . ILE A 1 117 ? -3.559 -0.901 14.075 1.00 77.81 117 ILE A N 1
ATOM 900 C CA . ILE A 1 117 ? -4.723 -1.708 14.420 1.00 77.81 117 ILE A CA 1
ATOM 901 C C . ILE A 1 117 ? -5.262 -1.196 15.747 1.00 77.81 117 ILE A C 1
ATOM 903 O O . ILE A 1 117 ? -4.615 -1.349 16.787 1.00 77.81 117 ILE A O 1
ATOM 907 N N . LEU A 1 118 ? -6.460 -0.622 15.709 1.00 82.50 118 LEU A N 1
ATOM 908 C CA . LEU A 1 118 ? -7.216 -0.285 16.906 1.00 82.50 118 LEU A CA 1
ATOM 909 C C . LEU A 1 118 ? -8.109 -1.465 17.271 1.00 82.50 118 LEU A C 1
ATOM 911 O O . LEU A 1 118 ? -8.844 -1.976 16.428 1.00 82.50 118 LEU A O 1
ATOM 915 N N . SER A 1 119 ? -8.047 -1.912 18.522 1.00 85.38 119 SER A N 1
ATOM 916 C CA . SER A 1 119 ? -8.920 -2.968 19.043 1.00 85.38 119 SER A CA 1
ATOM 917 C C . SER A 1 119 ? -9.916 -2.382 20.033 1.00 85.38 119 SER A C 1
ATOM 919 O O . SER A 1 119 ? -9.522 -1.746 21.009 1.00 85.38 119 SER A O 1
ATOM 921 N N . CYS A 1 120 ? -11.197 -2.626 19.784 1.00 85.31 120 CYS A N 1
ATOM 922 C CA . CYS A 1 120 ? -12.290 -2.270 20.668 1.00 85.31 120 CYS A CA 1
ATOM 923 C C . CYS A 1 120 ? -12.345 -3.273 21.822 1.00 85.31 120 CYS A C 1
ATOM 925 O O . CYS A 1 120 ? -12.588 -4.465 21.599 1.00 85.31 120 CYS A O 1
ATOM 927 N N . LEU A 1 121 ? -12.080 -2.806 23.042 1.00 79.81 121 LEU A N 1
ATOM 928 C CA . LEU A 1 121 ? -12.135 -3.631 24.244 1.00 79.81 121 LEU A CA 1
ATOM 929 C C . LEU A 1 121 ? -13.451 -3.396 24.988 1.00 79.81 121 LEU A C 1
ATOM 931 O O . LEU A 1 121 ? -13.842 -2.258 25.241 1.00 79.81 121 LEU A O 1
ATOM 935 N N . THR A 1 122 ? -14.107 -4.491 25.366 1.00 72.44 122 THR A N 1
ATOM 936 C CA . THR A 1 122 ? -15.275 -4.498 26.250 1.00 72.44 122 THR A CA 1
ATOM 937 C C . THR A 1 122 ? -15.026 -5.473 27.395 1.00 72.44 122 THR A C 1
ATOM 939 O O . THR A 1 122 ? -14.422 -6.527 27.203 1.00 72.44 122 THR A O 1
ATOM 942 N N . THR A 1 123 ? -15.479 -5.119 28.592 1.00 67.12 123 THR A N 1
ATOM 943 C CA . THR A 1 123 ? -15.465 -5.996 29.772 1.00 67.12 123 THR A CA 1
ATOM 944 C C . THR A 1 123 ? -16.745 -6.825 29.896 1.00 67.12 123 THR A C 1
ATOM 946 O O . THR A 1 123 ? -16.860 -7.645 30.802 1.00 67.12 123 THR A O 1
ATOM 949 N N . TYR A 1 124 ? -17.716 -6.616 29.002 1.00 68.88 124 TYR A N 1
ATOM 950 C CA . TYR A 1 124 ? -19.014 -7.281 29.025 1.00 68.88 124 TYR A CA 1
ATOM 951 C C . TYR A 1 124 ? -19.036 -8.513 28.111 1.00 68.88 124 TYR A C 1
ATOM 953 O O . TYR A 1 124 ? -18.497 -8.479 27.004 1.00 68.88 124 TYR A O 1
ATOM 961 N N . ILE A 1 125 ? -19.701 -9.582 28.560 1.00 66.06 125 ILE A N 1
ATOM 962 C CA . ILE A 1 125 ? -19.958 -10.776 27.748 1.00 66.06 125 ILE A CA 1
ATOM 963 C C . ILE A 1 125 ? -21.065 -10.434 26.755 1.00 66.06 125 ILE A C 1
ATOM 965 O O . ILE A 1 125 ? -22.230 -10.308 27.119 1.00 66.06 125 ILE A O 1
ATOM 969 N N . LEU A 1 126 ? -20.684 -10.246 25.500 1.00 68.56 126 LEU A N 1
ATOM 970 C CA . LEU A 1 126 ? -21.612 -9.981 24.412 1.00 68.56 126 LEU A CA 1
ATOM 971 C C . LEU A 1 126 ? -22.173 -11.322 23.901 1.00 68.56 126 LEU A C 1
ATOM 973 O O . LEU A 1 126 ? -21.398 -12.225 23.602 1.00 68.56 126 LEU A O 1
ATOM 977 N N . ASN A 1 127 ? -23.503 -11.458 23.817 1.00 66.12 127 ASN A N 1
ATOM 978 C CA . ASN A 1 127 ? -24.188 -12.578 23.136 1.00 66.12 127 ASN A CA 1
ATOM 979 C C . ASN A 1 127 ? -23.859 -12.618 21.619 1.00 66.12 127 ASN A C 1
ATOM 981 O O . ASN A 1 127 ? -23.090 -11.811 21.106 1.00 66.12 127 ASN A O 1
ATOM 985 N N . ASP A 1 128 ? -24.475 -13.507 20.841 1.00 63.41 128 ASP A N 1
ATOM 986 C CA . ASP A 1 128 ? -24.082 -13.692 19.431 1.00 63.41 128 ASP A CA 1
ATOM 987 C C . ASP A 1 128 ? -24.476 -12.537 18.477 1.00 63.41 128 ASP A C 1
ATOM 989 O O . ASP A 1 128 ? -23.894 -12.403 17.403 1.00 63.41 128 ASP A O 1
ATOM 993 N N . SER A 1 129 ? -25.419 -11.658 18.852 1.00 67.75 129 SER A N 1
ATOM 994 C CA . SER A 1 129 ? -25.928 -10.574 17.983 1.00 67.75 129 SER A CA 1
ATOM 995 C C . SER A 1 129 ? -25.417 -9.186 18.393 1.00 67.75 129 SER A C 1
ATOM 997 O O . SER A 1 129 ? -26.152 -8.367 18.955 1.00 67.75 129 SER A O 1
ATOM 999 N N . HIS A 1 130 ? -24.134 -8.922 18.129 1.00 75.75 130 HIS A N 1
ATOM 1000 C CA . HIS A 1 130 ? -23.500 -7.626 18.397 1.00 75.75 130 HIS A CA 1
ATOM 1001 C C . HIS A 1 130 ? -22.726 -7.117 17.192 1.00 75.75 130 HIS A C 1
ATOM 1003 O O . HIS A 1 130 ? -22.175 -7.881 16.402 1.00 75.75 130 HIS A O 1
ATOM 1009 N N . THR A 1 131 ? -22.636 -5.798 17.094 1.00 80.06 131 THR A N 1
ATOM 1010 C CA . THR A 1 131 ? -21.864 -5.102 16.068 1.00 80.06 131 THR A CA 1
ATOM 1011 C C . THR A 1 131 ? -20.904 -4.120 16.720 1.00 80.06 131 THR A C 1
ATOM 1013 O O . THR A 1 131 ? -21.249 -3.447 17.687 1.00 80.06 131 THR A O 1
ATOM 1016 N N . TYR A 1 132 ? -19.683 -4.033 16.198 1.00 83.19 132 TYR A N 1
ATOM 1017 C CA . TYR A 1 132 ? -18.716 -3.020 16.612 1.00 83.19 132 TYR A CA 1
ATOM 1018 C C . TYR A 1 132 ? -18.782 -1.843 15.647 1.00 83.19 132 TYR A C 1
ATOM 1020 O O . TYR A 1 132 ? -18.659 -2.016 14.434 1.00 83.19 132 TYR A O 1
ATOM 1028 N N . ILE A 1 133 ? -18.957 -0.647 16.194 1.00 85.81 133 ILE A N 1
ATOM 1029 C CA . ILE A 1 133 ? -19.096 0.592 15.436 1.00 85.81 133 ILE A CA 1
ATOM 1030 C C . ILE A 1 133 ? -17.933 1.501 15.812 1.00 85.81 133 ILE A C 1
ATOM 1032 O O . ILE A 1 133 ? -17.693 1.742 16.992 1.00 85.81 133 ILE A O 1
ATOM 1036 N N . TRP A 1 134 ? -17.213 2.002 14.815 1.00 86.19 134 TRP A N 1
ATOM 1037 C CA . TRP A 1 134 ? -16.082 2.906 15.006 1.00 86.19 134 TRP A CA 1
ATOM 1038 C C . TRP A 1 134 ? -16.456 4.337 14.648 1.00 86.19 134 TRP A C 1
ATOM 1040 O O . TRP A 1 134 ? -17.189 4.570 13.686 1.00 86.19 134 TRP A O 1
ATOM 1050 N N . TYR A 1 135 ? -15.901 5.288 15.389 1.00 85.81 135 TYR A N 1
ATOM 1051 C CA . TYR A 1 135 ? -16.094 6.717 15.193 1.00 85.81 135 TYR A CA 1
ATOM 1052 C C . TYR A 1 135 ? -14.741 7.423 15.099 1.00 85.81 135 TYR A C 1
ATOM 1054 O O . TYR A 1 135 ? -13.829 7.087 15.848 1.00 85.81 135 TYR A O 1
ATOM 1062 N N . LYS A 1 136 ? -14.627 8.421 14.218 1.00 85.81 136 LYS A N 1
ATOM 1063 C CA . LYS A 1 136 ? -13.536 9.408 14.171 1.00 85.81 136 LYS A CA 1
ATOM 1064 C C . LYS A 1 136 ? -14.149 10.790 14.376 1.00 85.81 136 LYS A C 1
ATOM 1066 O O . LYS A 1 136 ? -15.047 11.171 13.624 1.00 85.81 136 LYS A O 1
ATOM 1071 N N . ASN A 1 137 ? -13.713 11.538 15.390 1.00 84.31 137 ASN A N 1
ATOM 1072 C CA . ASN A 1 137 ? -14.297 12.846 15.741 1.00 84.31 137 ASN A CA 1
ATOM 1073 C C . ASN A 1 137 ? -15.836 12.800 15.875 1.00 84.31 137 ASN A C 1
ATOM 1075 O O . ASN A 1 137 ? -16.547 13.685 15.398 1.00 84.31 137 ASN A O 1
ATOM 1079 N N . GLY A 1 138 ? -16.363 11.713 16.451 1.00 80.81 138 GLY A N 1
ATOM 1080 C CA . GLY A 1 138 ? -17.803 11.495 16.630 1.00 80.81 138 GLY A CA 1
ATOM 1081 C C . GLY A 1 138 ? -18.580 11.093 15.368 1.00 80.81 138 GLY A C 1
ATOM 1082 O O . GLY A 1 138 ? -19.781 10.855 15.455 1.00 80.81 138 GLY A O 1
ATOM 1083 N N . ARG A 1 139 ? -17.933 10.975 14.201 1.00 84.88 139 ARG A N 1
ATOM 1084 C CA . ARG A 1 139 ? -18.564 10.501 12.957 1.00 84.88 139 ARG A CA 1
ATOM 1085 C C . ARG A 1 139 ? -18.234 9.039 12.706 1.00 84.88 139 ARG A C 1
ATOM 1087 O O . ARG A 1 139 ? -17.087 8.645 12.877 1.00 84.88 139 ARG A O 1
ATOM 1094 N N . GLN A 1 140 ? -19.220 8.252 12.281 1.00 84.94 140 GLN A N 1
ATOM 1095 C CA . GLN A 1 140 ? -19.018 6.835 11.989 1.00 84.94 140 GLN A CA 1
ATOM 1096 C C . GLN A 1 140 ? -17.991 6.649 10.862 1.00 84.94 140 GLN A C 1
ATOM 1098 O O . GLN A 1 140 ? -18.099 7.267 9.801 1.00 84.94 140 GLN A O 1
ATOM 1103 N N . VAL A 1 141 ? -17.002 5.788 11.099 1.00 81.06 141 VAL A N 1
ATOM 1104 C CA . VAL A 1 141 ? -15.992 5.405 10.106 1.00 81.06 141 VAL A CA 1
ATOM 1105 C C . VAL A 1 141 ? -16.658 4.496 9.073 1.00 81.06 141 VAL A C 1
ATOM 1107 O O . VAL A 1 141 ? -17.217 3.459 9.429 1.00 81.06 141 VAL A O 1
ATOM 1110 N N . THR A 1 142 ? -16.619 4.894 7.802 1.00 71.38 142 THR A N 1
ATOM 1111 C CA . THR A 1 142 ? -17.261 4.172 6.678 1.00 71.38 142 THR A CA 1
ATOM 1112 C C . THR A 1 142 ? -16.268 3.755 5.592 1.00 71.38 142 THR A C 1
ATOM 1114 O O . THR A 1 142 ? -16.576 2.909 4.760 1.00 71.38 142 THR A O 1
ATOM 1117 N N . ASP A 1 143 ? -15.067 4.319 5.628 1.00 61.91 143 ASP A N 1
ATOM 1118 C CA . ASP A 1 143 ? -13.953 4.140 4.698 1.00 61.91 143 ASP A CA 1
ATOM 1119 C C . ASP A 1 143 ? -12.844 3.215 5.240 1.00 61.91 143 ASP A C 1
ATOM 1121 O O . ASP A 1 143 ? -11.932 2.840 4.502 1.00 61.91 143 ASP A O 1
ATOM 1125 N N . GLY A 1 144 ? -12.935 2.811 6.511 1.00 62.00 144 GLY A N 1
ATOM 1126 C CA . GLY A 1 144 ? -12.014 1.881 7.165 1.00 62.00 144 GLY A CA 1
ATOM 1127 C C . GLY A 1 144 ? -12.447 0.417 7.060 1.00 62.00 144 GLY A C 1
ATOM 1128 O O . GLY A 1 144 ? -13.635 0.098 7.017 1.00 62.00 144 GLY A O 1
ATOM 1129 N N . PHE A 1 145 ? -11.477 -0.499 7.075 1.00 68.38 145 PHE A N 1
ATOM 1130 C CA . PHE A 1 145 ? -11.762 -1.931 7.153 1.00 68.38 145 PHE A CA 1
ATOM 1131 C C . PHE A 1 145 ? -11.900 -2.333 8.604 1.00 68.38 145 PHE A C 1
ATOM 1133 O O . PHE A 1 145 ? -10.990 -2.142 9.417 1.00 68.38 145 PHE A O 1
ATOM 1140 N N . THR A 1 146 ? -13.054 -2.901 8.919 1.00 72.50 146 THR A N 1
ATOM 1141 C CA . THR A 1 146 ? -13.364 -3.424 10.237 1.00 72.50 146 THR A CA 1
ATOM 1142 C C . THR A 1 146 ? -13.478 -4.938 10.156 1.00 72.50 146 THR A C 1
ATOM 1144 O O . THR A 1 146 ? -14.083 -5.500 9.242 1.00 72.50 146 THR A O 1
ATOM 1147 N N . LYS A 1 147 ? -12.857 -5.630 11.112 1.00 73.81 147 LYS A N 1
ATOM 1148 C CA . LYS A 1 147 ? -12.983 -7.083 11.245 1.00 73.81 147 LYS A CA 1
ATOM 1149 C C . LYS A 1 147 ? -13.138 -7.430 12.714 1.00 73.81 147 LYS A C 1
ATOM 1151 O O . LYS A 1 147 ? -12.233 -7.179 13.508 1.00 73.81 147 LYS A O 1
ATOM 1156 N N . VAL A 1 148 ? -14.272 -8.037 13.062 1.00 82.56 148 VAL A N 1
ATOM 1157 C CA . VAL A 1 148 ? -14.642 -8.329 14.456 1.00 82.56 148 VAL A CA 1
ATOM 1158 C C . VAL A 1 148 ? -14.604 -7.028 15.273 1.00 82.56 148 VAL A C 1
ATOM 1160 O O . VAL A 1 148 ? -15.317 -6.087 14.941 1.00 82.56 148 VAL A O 1
ATOM 1163 N N . ASN A 1 149 ? -13.739 -6.932 16.281 1.00 83.06 149 ASN A N 1
ATOM 1164 C CA . ASN A 1 149 ? -13.589 -5.778 17.156 1.00 83.06 149 ASN A CA 1
ATOM 1165 C C . ASN A 1 149 ? -12.436 -4.854 16.734 1.00 83.06 149 ASN A C 1
ATOM 1167 O O . ASN A 1 149 ? -12.012 -4.024 17.533 1.00 83.06 149 ASN A O 1
ATOM 1171 N N . LYS A 1 150 ? -11.877 -5.014 15.529 1.00 84.12 150 LYS A N 1
ATOM 1172 C CA . LYS A 1 150 ? -10.673 -4.296 15.087 1.00 84.12 150 LYS A CA 1
ATOM 1173 C C . LYS A 1 150 ? -10.964 -3.319 13.956 1.00 84.12 150 LYS A C 1
ATOM 1175 O O . LYS A 1 150 ? -11.695 -3.670 13.030 1.00 84.12 150 LYS A O 1
ATOM 1180 N N . LEU A 1 151 ? -10.344 -2.143 14.017 1.00 81.62 151 LEU A N 1
ATOM 1181 C CA . LEU A 1 151 ? -10.256 -1.163 12.936 1.00 81.62 151 LEU A CA 1
ATOM 1182 C C . LEU A 1 151 ? -8.815 -1.096 12.431 1.00 81.62 151 LEU A C 1
ATOM 1184 O O . LEU A 1 151 ? -7.878 -0.981 13.221 1.00 81.62 151 LEU A O 1
ATOM 1188 N N . TYR A 1 152 ? -8.661 -1.174 11.115 1.00 77.75 152 TYR A N 1
ATOM 1189 C CA . TYR A 1 152 ? -7.376 -1.148 10.427 1.00 77.75 152 TYR A CA 1
ATOM 1190 C C . TYR A 1 152 ? -7.205 0.208 9.745 1.00 77.75 152 TYR A C 1
ATOM 1192 O O . TYR A 1 152 ? -8.063 0.611 8.956 1.00 77.75 152 TYR A O 1
ATOM 1200 N N . LEU A 1 153 ? -6.115 0.903 10.065 1.00 75.19 153 LEU A N 1
ATOM 1201 C CA . LEU A 1 153 ? -5.814 2.248 9.586 1.00 75.19 153 LEU A CA 1
ATOM 1202 C C . LEU A 1 153 ? -4.425 2.297 8.945 1.00 75.19 153 LEU A C 1
ATOM 1204 O O . LEU A 1 153 ? -3.480 1.677 9.440 1.00 75.19 153 LEU A O 1
ATOM 1208 N N . ASP A 1 154 ? -4.290 3.093 7.889 1.00 70.38 154 ASP A N 1
ATOM 1209 C CA . ASP A 1 154 ? -3.003 3.364 7.252 1.00 70.38 154 ASP A CA 1
ATOM 1210 C C . ASP A 1 154 ? -2.339 4.582 7.881 1.00 70.38 154 ASP A C 1
ATOM 1212 O O . ASP A 1 154 ? -2.916 5.664 7.852 1.00 70.38 154 ASP A O 1
ATOM 1216 N N . SER A 1 155 ? -1.115 4.412 8.386 1.00 69.31 155 SER A N 1
ATOM 1217 C CA . SER A 1 155 ? -0.192 5.480 8.791 1.00 69.31 155 SER A CA 1
ATOM 1218 C C . SER A 1 155 ? -0.879 6.685 9.442 1.00 69.31 155 SER A C 1
ATOM 1220 O O . SER A 1 155 ? -1.011 7.745 8.833 1.00 69.31 155 SER A O 1
ATOM 1222 N N . VAL A 1 156 ? -1.294 6.520 10.694 1.00 67.19 156 VAL A N 1
ATOM 1223 C CA . VAL A 1 156 ? -2.014 7.544 11.462 1.00 67.19 156 VAL A CA 1
ATOM 1224 C C . VAL A 1 156 ? -1.075 8.189 12.476 1.00 67.19 156 VAL A C 1
ATOM 1226 O O . VAL A 1 156 ? -0.294 7.487 13.126 1.00 67.19 156 VAL A O 1
ATOM 1229 N N . SER A 1 157 ? -1.137 9.515 12.626 1.00 67.56 157 SER A N 1
ATOM 1230 C CA . SER A 1 157 ? -0.341 10.217 13.641 1.00 67.56 157 SER A CA 1
ATOM 1231 C C . SER A 1 157 ? -0.863 9.931 15.054 1.00 67.56 157 SER A C 1
ATOM 1233 O O . SER A 1 157 ? -2.047 9.661 15.252 1.00 67.56 157 SER A O 1
ATOM 1235 N N . ASN A 1 158 ? -0.009 10.053 16.075 1.00 67.38 158 ASN A N 1
ATOM 1236 C CA . ASN A 1 158 ? -0.441 9.880 17.471 1.00 67.38 158 ASN A CA 1
ATOM 1237 C C . ASN A 1 158 ? -1.553 10.861 17.893 1.00 67.38 158 ASN A C 1
ATOM 1239 O O . ASN A 1 158 ? -2.360 10.546 18.766 1.00 67.38 158 ASN A O 1
ATOM 1243 N N . GLU A 1 159 ? -1.606 12.045 17.284 1.00 72.06 159 GLU A N 1
ATOM 1244 C CA . GLU A 1 159 ? -2.645 13.052 17.528 1.00 72.06 159 GLU A CA 1
ATOM 1245 C C . GLU A 1 159 ? -3.990 12.612 16.940 1.00 72.06 159 GLU A C 1
ATOM 1247 O O . GLU A 1 159 ? -5.034 12.755 17.576 1.00 72.06 159 GLU A O 1
ATOM 1252 N N . GLU A 1 160 ? -3.971 12.008 15.751 1.00 74.25 160 GLU A N 1
ATOM 1253 C CA . GLU A 1 160 ? -5.171 11.474 15.113 1.00 74.25 160 GLU A CA 1
ATOM 1254 C C . GLU A 1 160 ? -5.706 10.221 15.813 1.00 74.25 160 GLU A C 1
ATOM 1256 O O . GLU A 1 160 ? -6.916 9.999 15.804 1.00 74.25 160 GLU A O 1
ATOM 1261 N N . LEU A 1 161 ? -4.852 9.417 16.460 1.00 73.81 161 LEU A N 1
ATOM 1262 C CA . LEU A 1 161 ? -5.296 8.228 17.202 1.00 73.81 161 LEU A CA 1
ATOM 1263 C C . LEU A 1 161 ? -6.263 8.566 18.342 1.00 73.81 161 LEU A C 1
ATOM 1265 O O . LEU A 1 161 ? -7.174 7.788 18.618 1.00 73.81 161 LEU A O 1
ATOM 1269 N N . GLN A 1 162 ? -6.117 9.740 18.957 1.00 78.38 162 GLN A N 1
ATOM 1270 C CA . GLN A 1 162 ? -6.982 10.201 20.051 1.00 78.38 162 GLN A CA 1
ATOM 1271 C C . GLN A 1 162 ? -8.397 10.571 19.586 1.00 78.38 162 GLN A C 1
ATOM 1273 O O . GLN A 1 162 ? -9.297 10.746 20.404 1.00 78.38 162 GLN A O 1
ATOM 1278 N N . GLN A 1 163 ? -8.609 10.683 18.276 1.00 84.19 163 GLN A N 1
ATOM 1279 C CA . GLN A 1 163 ? -9.901 11.029 17.687 1.00 84.19 163 GLN A CA 1
ATOM 1280 C C . GLN A 1 163 ? -10.796 9.808 17.468 1.00 84.19 163 GLN A C 1
ATOM 1282 O O . GLN A 1 163 ? -11.980 9.977 17.155 1.00 84.19 163 GLN A O 1
ATOM 1287 N N . TYR A 1 164 ? -10.237 8.598 17.583 1.00 85.88 164 TYR A N 1
ATOM 1288 C CA . TYR A 1 164 ? -10.962 7.358 17.349 1.00 85.88 164 TYR A CA 1
ATOM 1289 C C . TYR A 1 164 ? -11.584 6.813 18.630 1.00 85.88 164 TYR A C 1
ATOM 1291 O O . TYR A 1 164 ? -10.946 6.730 19.677 1.00 85.88 164 TYR A O 1
ATOM 1299 N N . SER A 1 165 ? -12.830 6.369 18.522 1.00 86.81 165 SER A N 1
ATOM 1300 C CA . SER A 1 165 ? -13.542 5.650 19.576 1.00 86.81 165 SER A CA 1
ATOM 1301 C C . SER A 1 165 ? -14.379 4.526 18.974 1.00 86.81 165 SER A C 1
ATOM 1303 O O . SER A 1 165 ? -14.637 4.510 17.767 1.00 86.81 165 SER A O 1
ATOM 1305 N N . CYS A 1 166 ? -14.798 3.562 19.792 1.00 86.62 166 CYS A N 1
ATOM 1306 C CA . CYS A 1 166 ? -15.726 2.525 19.355 1.00 86.62 166 CYS A CA 1
ATOM 1307 C C . CYS A 1 166 ? -16.904 2.362 20.319 1.00 86.62 166 CYS A C 1
ATOM 1309 O O . CYS A 1 166 ? -16.829 2.685 21.507 1.00 86.62 166 CYS A O 1
ATOM 1311 N N . ALA A 1 167 ? -18.007 1.853 19.784 1.00 84.12 167 ALA A N 1
ATOM 1312 C CA . ALA A 1 167 ? -19.190 1.462 20.528 1.00 84.12 167 ALA A CA 1
ATOM 1313 C C . ALA A 1 167 ? -19.641 0.070 20.087 1.00 84.12 167 ALA A C 1
ATOM 1315 O O . ALA A 1 167 ? -19.279 -0.408 19.007 1.00 84.12 167 ALA A O 1
ATOM 1316 N N . VAL A 1 168 ? -20.456 -0.565 20.923 1.00 83.00 168 VAL A N 1
ATOM 1317 C CA . VAL A 1 168 ? -21.077 -1.846 20.597 1.00 83.00 168 VAL A CA 1
ATOM 1318 C C . VAL A 1 168 ? -22.574 -1.630 20.413 1.00 83.00 168 VAL A C 1
ATOM 1320 O O . VAL A 1 168 ? -23.251 -1.139 21.317 1.00 83.00 168 VAL A O 1
ATOM 1323 N N . GLY A 1 169 ? -23.081 -1.973 19.231 1.00 75.62 169 GLY A N 1
ATOM 1324 C CA . GLY A 1 169 ? -24.507 -2.021 18.929 1.00 75.62 169 GLY A CA 1
ATOM 1325 C C . GLY A 1 169 ? -25.057 -3.423 19.183 1.00 75.62 169 GLY A C 1
ATOM 1326 O O . GLY A 1 169 ? -24.455 -4.405 18.749 1.00 75.62 169 GLY A O 1
ATOM 1327 N N . VAL A 1 170 ? -26.194 -3.523 19.870 1.00 69.56 170 VAL A N 1
ATOM 1328 C CA . VAL A 1 170 ? -26.916 -4.787 20.094 1.00 69.56 170 VAL A CA 1
ATOM 1329 C C . VAL A 1 170 ? -28.134 -4.807 19.175 1.00 69.56 170 VAL A C 1
ATOM 1331 O O . VAL A 1 170 ? -28.948 -3.886 19.228 1.00 69.56 170 VAL A O 1
ATOM 1334 N N . SER A 1 171 ? -28.270 -5.834 18.338 1.00 59.09 171 SER A N 1
ATOM 1335 C CA . SER A 1 171 ? -29.441 -6.019 17.470 1.00 59.09 171 SER A CA 1
ATOM 1336 C C . SER A 1 171 ? -30.325 -7.149 18.006 1.00 59.09 171 SER A C 1
ATOM 1338 O O . SER A 1 171 ? -30.036 -8.322 17.775 1.00 59.09 171 SER A O 1
ATOM 1340 N N . GLY A 1 172 ? -31.402 -6.798 18.720 1.00 49.38 172 GLY A N 1
ATOM 1341 C CA . GLY A 1 172 ? -32.424 -7.736 19.215 1.00 49.38 172 GLY A CA 1
ATOM 1342 C C . GLY A 1 172 ? -32.830 -7.511 20.680 1.00 49.38 172 GLY A C 1
ATOM 1343 O O . GLY A 1 172 ? -31.959 -7.361 21.525 1.00 49.38 172 GLY A O 1
ATOM 1344 N N . ASP A 1 173 ? -34.152 -7.467 20.901 1.00 39.78 173 ASP A N 1
ATOM 1345 C CA . ASP A 1 173 ? -34.983 -7.432 22.132 1.00 39.78 173 ASP A CA 1
ATOM 1346 C C . ASP A 1 173 ? -34.370 -6.882 23.454 1.00 39.78 173 ASP A C 1
ATOM 1348 O O . ASP A 1 173 ? -33.416 -7.458 23.978 1.00 39.78 173 ASP A O 1
ATOM 1352 N N . PRO A 1 174 ? -34.942 -5.829 24.093 1.00 44.22 174 PRO A N 1
ATOM 1353 C CA . PRO A 1 174 ? -34.450 -5.259 25.357 1.00 44.22 174 PRO A CA 1
ATOM 1354 C C . PRO A 1 174 ? -34.472 -6.202 26.571 1.00 44.22 174 PRO A C 1
ATOM 1356 O O . PRO A 1 174 ? -34.095 -5.788 27.669 1.00 44.22 174 PRO A O 1
ATOM 1359 N N . THR A 1 175 ? -34.922 -7.448 26.433 1.00 37.56 175 THR A N 1
ATOM 1360 C CA . THR A 1 175 ? -35.042 -8.399 27.541 1.00 37.56 175 THR A CA 1
ATOM 1361 C C . THR A 1 175 ? -33.736 -9.145 27.809 1.00 37.56 175 THR A C 1
ATOM 1363 O O . THR A 1 175 ? -33.704 -10.369 27.893 1.00 37.56 175 THR A O 1
ATOM 1366 N N . VAL A 1 176 ? -32.646 -8.411 28.017 1.00 39.97 176 VAL A N 1
ATOM 1367 C CA . VAL A 1 176 ? -31.616 -8.882 28.945 1.00 39.97 176 VAL A CA 1
ATOM 1368 C C . VAL A 1 176 ? -31.894 -8.157 30.248 1.00 39.97 176 VAL A C 1
ATOM 1370 O O . VAL A 1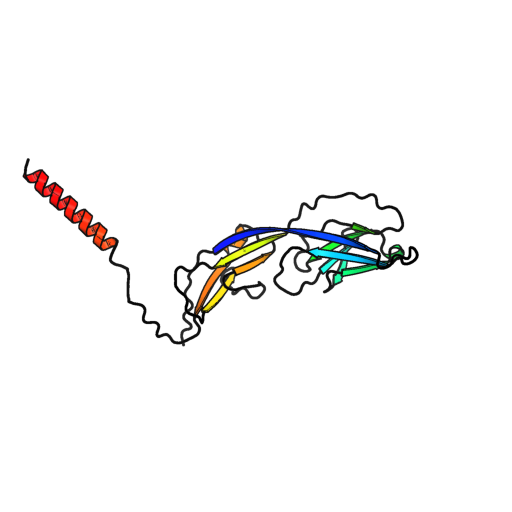 176 ? -31.569 -6.980 30.404 1.00 39.97 176 VAL A O 1
ATOM 1373 N N . GLN A 1 177 ? -32.552 -8.854 31.175 1.00 38.47 177 GLN A N 1
ATOM 1374 C CA . GLN A 1 177 ? -32.642 -8.403 32.556 1.00 38.47 177 GLN A CA 1
ATOM 1375 C C . GLN A 1 177 ? -31.217 -8.282 33.099 1.00 38.47 177 GLN A C 1
ATOM 1377 O O . GLN A 1 177 ? -30.560 -9.272 33.411 1.00 38.47 177 GLN A O 1
ATOM 1382 N N . ILE A 1 178 ? -30.725 -7.050 33.175 1.00 39.59 178 ILE A N 1
ATOM 1383 C CA . ILE A 1 178 ? -29.552 -6.723 33.973 1.00 39.59 178 ILE A CA 1
ATOM 1384 C C . ILE A 1 178 ? -30.005 -6.823 35.437 1.00 39.59 178 ILE A C 1
ATOM 1386 O O . ILE A 1 178 ? -30.978 -6.150 35.793 1.00 39.59 178 ILE A O 1
ATOM 1390 N N . PRO A 1 179 ? -29.332 -7.604 36.303 1.00 31.22 179 PRO A N 1
ATOM 1391 C CA . PRO A 1 179 ? -29.451 -7.412 37.738 1.00 31.22 179 PRO A CA 1
ATOM 1392 C C . PRO A 1 179 ? -29.055 -5.966 38.009 1.00 31.22 179 PRO A C 1
ATOM 1394 O O . PRO A 1 179 ? -27.911 -5.574 37.773 1.00 31.22 179 PRO A O 1
ATOM 1397 N N . SER A 1 180 ? -30.012 -5.145 38.426 1.00 35.88 180 SER A N 1
ATOM 1398 C CA . SER A 1 180 ? -29.718 -3.793 38.863 1.00 35.88 180 SER A CA 1
ATOM 1399 C C . SER A 1 180 ? -28.647 -3.872 39.948 1.00 35.88 180 SER A C 1
ATOM 1401 O O . SER A 1 180 ? -28.920 -4.385 41.033 1.00 35.88 180 SER A O 1
ATOM 1403 N N . ASN A 1 181 ? -27.480 -3.302 39.631 1.00 33.81 181 ASN A N 1
ATOM 1404 C CA . ASN A 1 181 ? -26.444 -2.825 40.544 1.00 33.81 181 ASN A CA 1
ATOM 1405 C C . ASN A 1 181 ? -25.238 -3.751 40.826 1.00 33.81 181 ASN A C 1
ATOM 1407 O O . ASN A 1 181 ? -25.395 -4.900 41.234 1.00 33.81 181 ASN A O 1
ATOM 1411 N N . PRO A 1 182 ? -24.015 -3.184 40.753 1.00 40.44 182 PRO A N 1
ATOM 1412 C CA . PRO A 1 182 ? -23.075 -3.344 41.856 1.00 40.44 182 PRO A CA 1
ATOM 1413 C C . PRO A 1 182 ? -22.476 -2.004 42.319 1.00 40.44 182 PRO A C 1
ATOM 1415 O O . PRO A 1 182 ? -21.300 -1.928 42.646 1.00 40.44 182 PRO A O 1
ATOM 1418 N N . GLU A 1 183 ? -23.251 -0.930 42.409 1.00 46.19 183 GLU A N 1
ATOM 1419 C CA . GLU A 1 183 ? -22.924 0.195 43.289 1.00 46.19 183 GLU A CA 1
ATOM 1420 C C . GLU A 1 183 ? -23.514 -0.046 44.678 1.00 46.19 183 GLU A C 1
ATOM 1422 O O . GLU A 1 183 ? -24.553 0.506 45.017 1.00 46.19 183 GLU A O 1
ATOM 1427 N N . SER A 1 184 ? -22.897 -0.933 45.463 1.00 43.31 184 SER A N 1
ATOM 1428 C CA . SER A 1 184 ? -22.823 -0.818 46.933 1.00 43.31 184 SER A CA 1
ATOM 1429 C C . SER A 1 184 ? -22.196 -2.081 47.531 1.00 43.31 184 SER A C 1
ATOM 1431 O O . SER A 1 184 ? -22.858 -2.903 48.159 1.00 43.31 184 SER A O 1
ATOM 1433 N N . SER A 1 185 ? -20.900 -2.291 47.307 1.00 49.16 185 SER A N 1
ATOM 1434 C CA . SER A 1 185 ? -20.172 -3.301 48.086 1.00 49.16 185 SER A CA 1
ATOM 1435 C C . SER A 1 185 ? -18.837 -2.756 48.571 1.00 49.16 185 SER A C 1
ATOM 1437 O O . SER A 1 185 ? -18.567 -2.796 49.765 1.00 49.16 185 SER A O 1
ATOM 1439 N N . THR A 1 186 ? -18.066 -2.089 47.709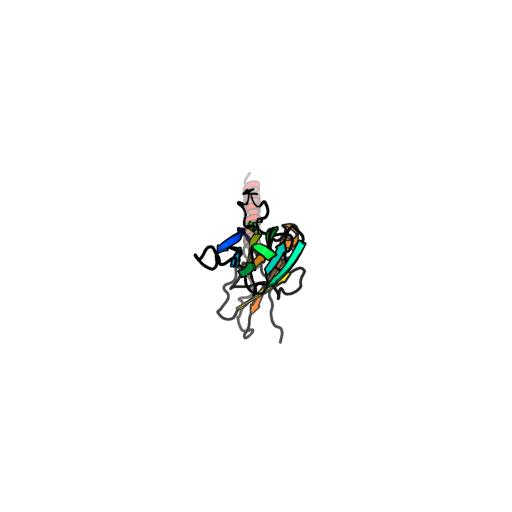 1.00 49.53 186 THR A N 1
ATOM 1440 C CA . THR A 1 186 ? -16.784 -1.478 48.101 1.00 49.53 186 THR A CA 1
ATOM 1441 C C . THR A 1 186 ? -16.951 -0.276 49.036 1.00 49.53 186 THR A C 1
ATOM 1443 O O . THR A 1 186 ? -16.254 -0.198 50.042 1.00 49.53 186 THR A O 1
ATOM 1446 N N . ALA A 1 187 ? -17.906 0.624 48.771 1.00 52.41 187 ALA A N 1
ATOM 1447 C CA . ALA A 1 187 ? -18.166 1.784 49.631 1.00 52.41 187 ALA A CA 1
ATOM 1448 C C . ALA A 1 187 ? -18.707 1.382 51.018 1.00 52.41 187 ALA A C 1
ATOM 1450 O O . ALA A 1 187 ? -18.215 1.881 52.028 1.00 52.41 187 ALA A O 1
ATOM 1451 N N . LEU A 1 188 ? -19.646 0.422 51.070 1.00 55.75 188 LEU A N 1
ATOM 1452 C CA . LEU A 1 188 ? -20.170 -0.143 52.322 1.00 55.75 188 LEU A CA 1
ATOM 1453 C C . LEU A 1 188 ? -19.062 -0.823 53.141 1.00 55.75 188 LEU A C 1
ATOM 1455 O O . LEU A 1 188 ? -18.937 -0.548 54.335 1.00 55.75 188 LEU A O 1
ATOM 1459 N N . LEU A 1 189 ? -18.220 -1.647 52.503 1.00 55.97 189 LEU A N 1
ATOM 1460 C CA . LEU A 1 189 ? -17.067 -2.291 53.148 1.00 55.97 189 LEU A CA 1
ATOM 1461 C C . LEU A 1 189 ? -16.102 -1.261 53.750 1.00 55.97 189 LEU A C 1
ATOM 1463 O O . LEU A 1 189 ? -15.710 -1.406 54.906 1.00 55.97 189 LEU A O 1
ATOM 1467 N N . ILE A 1 190 ? -15.773 -0.190 53.019 1.00 60.88 190 ILE A N 1
ATOM 1468 C CA . ILE A 1 190 ? -14.887 0.875 53.517 1.00 60.88 190 ILE A CA 1
ATOM 1469 C C . ILE A 1 190 ? -15.518 1.598 54.717 1.00 60.88 190 ILE A C 1
ATOM 1471 O O . ILE A 1 190 ? -14.843 1.795 55.728 1.00 60.88 190 ILE A O 1
ATOM 1475 N N . THR A 1 191 ? -16.812 1.936 54.668 1.00 68.56 191 THR A N 1
ATOM 1476 C CA . THR A 1 191 ? -17.492 2.581 55.808 1.00 68.56 191 THR A CA 1
ATOM 1477 C C . THR A 1 191 ? -17.559 1.692 57.054 1.00 68.56 191 THR A C 1
ATOM 1479 O O . THR A 1 191 ? -17.353 2.188 58.160 1.00 68.56 191 THR A O 1
ATOM 1482 N N . VAL A 1 192 ? -17.773 0.379 56.899 1.00 73.06 192 VAL A N 1
ATOM 1483 C CA . VAL A 1 192 ? -17.800 -0.583 58.018 1.00 73.06 192 VAL A CA 1
ATOM 1484 C C . VAL A 1 192 ? -16.406 -0.762 58.633 1.00 73.06 192 VAL A C 1
ATOM 1486 O O . VAL A 1 192 ? -16.275 -0.833 59.858 1.00 73.06 192 VAL A O 1
ATOM 1489 N N . ILE A 1 193 ? -15.347 -0.767 57.816 1.00 74.75 193 ILE A N 1
ATOM 1490 C CA . ILE A 1 193 ? -13.962 -0.830 58.309 1.00 74.75 193 ILE A CA 1
ATOM 1491 C C . ILE A 1 193 ? -13.616 0.441 59.099 1.00 74.75 193 ILE A C 1
ATOM 1493 O O . ILE A 1 193 ? -13.088 0.348 60.203 1.00 74.75 193 ILE A O 1
ATOM 1497 N N . ILE A 1 194 ? -13.974 1.628 58.600 1.00 78.81 194 ILE A N 1
ATOM 1498 C CA . ILE A 1 194 ? -13.706 2.892 59.308 1.00 78.81 194 ILE A CA 1
ATOM 1499 C C . ILE A 1 194 ? -14.461 2.950 60.645 1.00 78.81 194 ILE A C 1
ATOM 1501 O O . ILE A 1 194 ? -13.868 3.298 61.666 1.00 78.81 194 ILE A O 1
ATOM 1505 N N . LEU A 1 195 ? -15.743 2.567 60.663 1.00 80.62 195 LEU A N 1
ATOM 1506 C CA . LEU A 1 195 ? -16.550 2.540 61.888 1.00 80.62 195 LEU A CA 1
ATOM 1507 C C . LEU A 1 195 ? -16.013 1.540 62.917 1.00 80.62 195 LEU A C 1
ATOM 1509 O O . LEU A 1 195 ? -15.962 1.860 64.102 1.00 80.62 195 LEU A O 1
ATOM 1513 N N . SER A 1 196 ? -15.578 0.356 62.480 1.00 79.88 196 SER A N 1
ATOM 1514 C CA . SER A 1 196 ? -15.013 -0.649 63.389 1.00 79.88 196 SER A CA 1
ATOM 1515 C C . SER A 1 196 ? -13.664 -0.213 63.969 1.00 79.88 196 SER A C 1
ATOM 1517 O O . SER A 1 196 ? -13.453 -0.365 65.171 1.00 79.88 196 SER A O 1
ATOM 1519 N N . VAL A 1 197 ? -12.791 0.418 63.176 1.00 82.94 197 VAL A N 1
ATOM 1520 C CA . VAL A 1 197 ? -11.525 0.992 63.668 1.00 82.94 197 VAL A CA 1
ATOM 1521 C C . VAL A 1 197 ? -11.770 2.133 64.662 1.00 82.94 197 VAL A C 1
ATOM 1523 O O . VAL A 1 197 ? -11.121 2.164 65.708 1.00 82.94 197 VAL A O 1
ATOM 1526 N N . LEU A 1 198 ? -12.726 3.035 64.396 1.00 82.75 198 LEU A N 1
ATOM 1527 C CA . LEU A 1 198 ? -13.091 4.095 65.346 1.00 82.75 198 LEU A CA 1
ATOM 1528 C C . LEU A 1 198 ? -13.599 3.516 66.670 1.00 82.75 198 LEU A C 1
ATOM 1530 O O . LEU A 1 198 ? -13.183 3.972 67.733 1.00 82.75 198 LEU A O 1
ATOM 1534 N N . LEU A 1 199 ? -14.457 2.494 66.613 1.00 82.44 199 LEU A N 1
ATOM 1535 C CA . LEU A 1 199 ? -15.001 1.857 67.810 1.00 82.44 199 LEU A CA 1
ATOM 1536 C C . LEU A 1 199 ? -13.889 1.209 68.648 1.00 82.44 199 LEU A C 1
ATOM 1538 O O . LEU A 1 199 ? -13.843 1.403 69.863 1.00 82.44 199 LEU A O 1
ATOM 1542 N N . ILE A 1 200 ? -12.957 0.503 67.997 1.00 81.50 200 ILE A N 1
ATOM 1543 C CA . ILE A 1 200 ? -11.799 -0.114 68.658 1.00 81.50 200 ILE A CA 1
ATOM 1544 C C . ILE A 1 200 ? -10.936 0.958 69.330 1.00 81.50 200 ILE A C 1
ATOM 1546 O O . ILE A 1 200 ? -10.617 0.804 70.504 1.00 81.50 200 ILE A O 1
ATOM 1550 N N . LEU A 1 201 ? -10.628 2.064 68.642 1.00 76.19 201 LEU A N 1
ATOM 1551 C CA . LEU A 1 201 ? -9.842 3.165 69.212 1.00 76.19 201 LEU A CA 1
ATOM 1552 C C . LEU A 1 201 ? -10.536 3.812 70.418 1.00 76.19 201 LEU A C 1
ATOM 1554 O O . LEU A 1 201 ? -9.874 4.101 71.416 1.00 76.19 201 LEU A O 1
ATOM 1558 N N . THR A 1 202 ? -11.861 3.991 70.367 1.00 76.25 202 THR A N 1
ATOM 1559 C CA . THR A 1 202 ? -12.625 4.509 71.515 1.00 76.25 202 THR A CA 1
ATOM 1560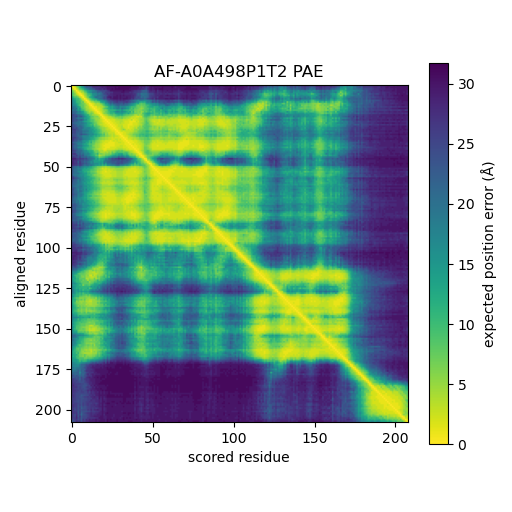 C C . THR A 1 202 ? -12.653 3.528 72.687 1.00 76.25 202 THR A C 1
ATOM 1562 O O . THR A 1 202 ? -12.516 3.952 73.827 1.00 76.25 202 THR A O 1
ATOM 1565 N N . LEU A 1 203 ? -12.748 2.220 72.434 1.00 74.81 203 LEU A N 1
ATOM 1566 C CA . LEU A 1 203 ? -12.718 1.195 73.481 1.00 74.81 203 LEU A CA 1
ATOM 1567 C C . LEU A 1 203 ? -11.330 1.075 74.122 1.00 74.81 203 LEU A C 1
ATOM 1569 O O . LEU A 1 203 ? -11.234 0.959 75.339 1.00 74.81 203 LEU A O 1
ATOM 1573 N N . THR A 1 204 ? -10.255 1.157 73.333 1.00 73.75 204 THR A N 1
ATOM 1574 C CA . THR A 1 204 ? -8.880 1.130 73.858 1.00 73.75 204 THR A CA 1
ATOM 1575 C C . THR A 1 204 ? -8.497 2.420 74.577 1.00 73.75 204 THR A C 1
ATOM 1577 O O . THR A 1 204 ? -7.741 2.361 75.539 1.00 73.75 204 THR A O 1
ATOM 1580 N N . GLY A 1 205 ? -9.031 3.568 74.145 1.00 64.88 205 GLY A N 1
ATOM 1581 C CA . GLY A 1 205 ? -8.806 4.866 74.790 1.00 64.88 205 GLY A CA 1
ATOM 1582 C C . GLY A 1 205 ? -9.621 5.086 76.068 1.00 64.88 205 GLY A C 1
ATOM 1583 O O . GLY A 1 205 ? -9.313 5.995 76.823 1.00 64.88 205 GLY A O 1
ATOM 1584 N N . VAL A 1 206 ? -10.647 4.267 76.318 1.00 59.56 206 VAL A N 1
ATOM 1585 C CA . VAL A 1 206 ? -11.424 4.257 77.573 1.00 59.56 206 VAL A CA 1
ATOM 1586 C C . VAL A 1 206 ? -10.857 3.244 78.583 1.00 59.56 206 VAL A C 1
ATOM 1588 O O . VAL A 1 206 ? -11.185 3.306 79.765 1.00 59.56 206 VAL A O 1
ATOM 1591 N N . LEU A 1 207 ? -9.996 2.318 78.138 1.00 54.09 207 LEU A N 1
ATOM 1592 C CA . LEU A 1 207 ? -9.359 1.298 78.982 1.00 54.09 207 LEU A CA 1
ATOM 1593 C C . LEU A 1 207 ? -7.957 1.686 79.503 1.00 54.09 207 LEU A C 1
ATOM 1595 O O . LEU A 1 207 ? -7.306 0.844 80.124 1.00 54.09 207 LEU A O 1
ATOM 1599 N N . TRP A 1 208 ? -7.504 2.920 79.256 1.00 51.88 208 TRP A N 1
ATOM 1600 C CA . TRP A 1 208 ? -6.240 3.495 79.739 1.00 51.88 208 TRP A CA 1
ATOM 1601 C C . TRP A 1 208 ? -6.465 4.825 80.452 1.00 51.88 208 TRP A C 1
ATOM 1603 O O . TRP A 1 208 ? -7.337 5.595 79.992 1.00 51.88 208 TRP A O 1
#

pLDDT: mean 72.4, std 15.84, range [31.02, 94.31]

Mean predicted aligned error: 16.37 Å

Foldseek 3Di:
DDQDWDFDFDKDKDKDWWAWAWDKDQPDPPLPQQKIKIATDTPQPAQDQWKKWKDFQNHGDDIDSHSIDIDGLVVRFGWMWMDTPVCPPRIHHIDTRHPDDDPDPDDDRPHIWIKMKIFGDDPDDDDPAKDKWKFFQNHTDDRWHDDDRITIDIRDDPVRVVRMGMIMTGDDDPPPPDPPDPPPDVVVVVVVVVVVVVVVVVVVVVVD

Radius of gyration: 29.42 Å; Cα contacts (8 Å, |Δi|>4): 368; chains: 1; bounding box: 61×27×108 Å